Protein AF-A0A3D3ZJ38-F1 (afdb_monomer_lite)

Secondary structure (DSSP, 8-state):
-HHHHHHT-HHHHHHHHS---GGGGHHHHHHHHHHHHHTT-HHHHHHHHHHHHTT-TTHHHHHHHHHHHHHHHH--HHHHHHHHHHHHHHHHHHHHHHHHH-TTSS-GGGGGGGGG-SSHHHHHHHHHH-HHHHHHHHTSSHHHHHHHHHHHGGGTTGGGG-HHHHGGGHHHHHHHHH-S-GGGGSSSSGGGTTTHHHHHHHHHHHHHHHHHHHHHHHHH-

pLDDT: mean 95.37, std 3.6, range [78.94, 98.75]

Radius of gyration: 18.18 Å; chains: 1; bounding box: 52×42×49 Å

Foldseek 3Di:
DLVCLLVPQLLLVLAVPPDDALLLVLLVLVLQLVVCLVVVVLVSNVVSLVSNCVRDLCSLVLQLVVLVLCCPPVVPPPSSVVSNVVSVVSNVVVLVCLCPPNPVSDDPQVVQQVVCHDDPVSNVVSCVVPVVVLCVQQCVPPLNVVLVCSLCVSLPVLLVQQVSLLVSLVVLSVCLSSTNDSVSSNSNHNSCSNRSSSSSVSSVVSVVVVVVVVVVVVVVD

Sequence (221 aa):
AIALLYLLYPAQQFALVSDFHAVTFTAALLLFTLYFMYTRRTVWLFIFAILSMACKEEIPVLIALYGLWSILLQHRLRSGLALMVLAIGWVGLTLLIFHFFSPTGHPLLASRYAYLGNSPVQIVRNIVLHPVSILKQHVLEHNHNFYIRLLLNPAGYLPLLAPWVFVLALPSLALNLLSSDQNMYSGFFQYNAEIVPVLIFSTIEALVCIIWLVQWVLNHV

Structure (mmCIF, N/CA/C/O backbone):
data_AF-A0A3D3ZJ38-F1
#
_entry.id   AF-A0A3D3ZJ38-F1
#
loop_
_atom_site.group_PDB
_atom_site.id
_atom_site.type_symbol
_atom_site.label_atom_id
_atom_site.label_alt_id
_atom_site.label_comp_id
_atom_site.label_asym_id
_atom_site.label_entity_id
_atom_site.label_seq_id
_atom_site.pdbx_PDB_ins_code
_atom_site.Cartn_x
_atom_site.Cartn_y
_atom_site.Cartn_z
_atom_site.occupancy
_atom_site.B_iso_or_equiv
_atom_site.auth_seq_id
_atom_site.auth_com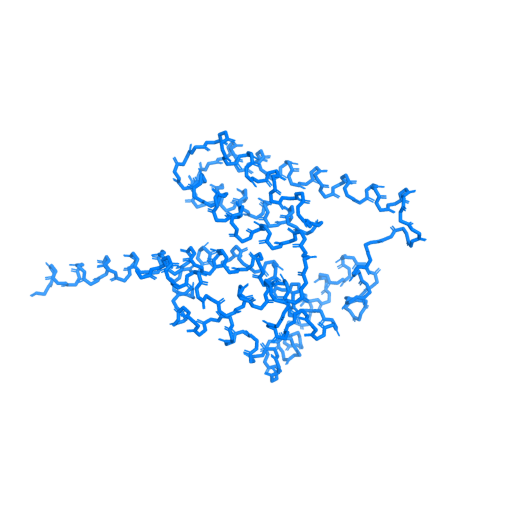p_id
_atom_site.auth_asym_id
_atom_site.auth_atom_id
_atom_site.pdbx_PDB_model_num
ATOM 1 N N . ALA A 1 1 ? -2.008 -7.385 21.060 1.00 91.56 1 ALA A N 1
ATOM 2 C CA . ALA A 1 1 ? -2.308 -8.290 19.930 1.00 91.56 1 ALA A CA 1
ATOM 3 C C . ALA A 1 1 ? -1.879 -7.695 18.584 1.00 91.56 1 ALA A C 1
ATOM 5 O O . ALA A 1 1 ? -0.940 -8.216 18.007 1.00 91.56 1 ALA A O 1
ATOM 6 N N . ILE A 1 2 ? -2.466 -6.586 18.109 1.00 96.00 2 ILE A N 1
ATOM 7 C CA . ILE A 1 2 ? -2.168 -6.039 16.764 1.00 96.00 2 ILE A CA 1
ATOM 8 C C . ILE A 1 2 ? -0.701 -5.646 16.549 1.00 96.00 2 ILE A C 1
ATOM 10 O O . ILE A 1 2 ? -0.137 -5.965 15.510 1.00 96.00 2 ILE A O 1
ATOM 14 N N . ALA A 1 3 ? -0.053 -5.021 17.534 1.00 95.62 3 ALA A N 1
ATOM 15 C CA . ALA A 1 3 ? 1.374 -4.707 17.430 1.00 95.62 3 ALA A CA 1
ATOM 16 C C . ALA A 1 3 ? 2.237 -5.970 17.238 1.00 95.62 3 ALA A C 1
ATOM 18 O O . ALA A 1 3 ? 3.158 -5.963 16.430 1.00 95.62 3 ALA A O 1
ATOM 19 N N . LEU A 1 4 ? 1.901 -7.069 17.929 1.00 96.69 4 LEU A N 1
ATOM 20 C CA . LEU A 1 4 ? 2.577 -8.357 17.743 1.00 96.69 4 LEU A CA 1
ATOM 21 C C . LEU A 1 4 ? 2.283 -8.945 16.362 1.00 96.69 4 LEU A C 1
ATOM 23 O O . LEU A 1 4 ? 3.206 -9.426 15.722 1.00 96.69 4 LEU A O 1
ATOM 27 N N . LEU A 1 5 ? 1.039 -8.857 15.878 1.00 96.81 5 LEU A N 1
ATOM 28 C CA . LEU A 1 5 ? 0.688 -9.275 14.517 1.00 96.81 5 LEU A CA 1
ATOM 29 C C . LEU A 1 5 ? 1.515 -8.519 13.467 1.00 96.81 5 LEU A C 1
ATOM 31 O O . LEU A 1 5 ? 2.044 -9.143 12.558 1.00 96.81 5 LEU A O 1
ATOM 35 N N . TYR A 1 6 ? 1.656 -7.198 13.602 1.00 96.25 6 TYR A N 1
ATOM 36 C CA . TYR A 1 6 ? 2.482 -6.391 12.701 1.00 96.25 6 TYR A CA 1
ATOM 37 C C . TYR A 1 6 ? 3.960 -6.794 12.759 1.00 96.25 6 TYR A C 1
ATOM 39 O O . TYR A 1 6 ? 4.568 -7.045 11.723 1.00 96.25 6 TYR A O 1
ATOM 47 N N . LEU A 1 7 ? 4.532 -6.893 13.962 1.00 95.12 7 LEU A N 1
ATOM 48 C CA . LEU A 1 7 ? 5.945 -7.239 14.126 1.00 95.12 7 LEU A CA 1
ATOM 49 C C . LEU A 1 7 ? 6.251 -8.665 13.664 1.00 95.12 7 LEU A C 1
ATOM 51 O O . LEU A 1 7 ? 7.324 -8.898 13.131 1.00 95.12 7 LEU A O 1
ATOM 55 N N . LEU A 1 8 ? 5.328 -9.610 13.831 1.00 95.75 8 LEU A N 1
ATOM 56 C CA . LEU A 1 8 ? 5.513 -11.014 13.453 1.00 95.75 8 LEU A CA 1
ATOM 57 C C . LEU A 1 8 ? 4.946 -11.346 12.067 1.00 95.75 8 LEU A C 1
ATOM 59 O O . LEU A 1 8 ? 4.878 -12.519 11.706 1.00 95.75 8 LEU A O 1
ATOM 63 N N . TYR A 1 9 ? 4.529 -10.345 11.287 1.00 95.94 9 TYR A N 1
ATOM 64 C CA . TYR A 1 9 ? 3.924 -10.581 9.981 1.00 95.94 9 TYR A CA 1
ATOM 65 C C . TYR A 1 9 ? 4.942 -11.241 9.037 1.00 95.94 9 TYR A C 1
ATOM 67 O O . TYR A 1 9 ? 5.958 -10.614 8.728 1.00 95.94 9 TYR A O 1
ATOM 75 N N . PRO A 1 10 ? 4.707 -12.466 8.528 1.00 94.12 10 PRO A N 1
ATOM 76 C CA . PRO A 1 10 ? 5.726 -13.197 7.771 1.00 94.12 10 PRO A CA 1
ATOM 77 C C . PRO A 1 10 ? 6.245 -12.438 6.546 1.00 94.12 10 PRO A C 1
ATOM 79 O O . PRO A 1 10 ? 7.450 -12.356 6.340 1.00 94.12 10 PRO A O 1
ATOM 82 N N . ALA A 1 11 ? 5.354 -11.800 5.781 1.00 92.19 11 ALA A N 1
ATOM 83 C CA . ALA A 1 11 ? 5.742 -11.005 4.612 1.00 92.19 11 ALA A CA 1
ATOM 84 C C . ALA A 1 11 ? 6.653 -9.811 4.972 1.00 92.19 11 ALA A C 1
ATOM 86 O O . ALA A 1 11 ? 7.516 -9.430 4.183 1.00 92.19 11 ALA A O 1
ATOM 87 N N . GLN A 1 12 ? 6.498 -9.252 6.179 1.00 91.38 12 GLN A N 1
ATOM 88 C CA . GLN A 1 12 ? 7.364 -8.195 6.701 1.00 91.38 12 GLN A CA 1
ATOM 89 C C . GLN A 1 12 ? 8.729 -8.751 7.122 1.00 91.38 12 GLN A C 1
ATOM 91 O O . GLN A 1 12 ? 9.750 -8.120 6.875 1.00 91.38 12 GLN A O 1
ATOM 96 N N . GLN A 1 13 ? 8.751 -9.940 7.729 1.00 94.00 13 GLN A N 1
ATOM 97 C CA . GLN A 1 13 ? 9.991 -10.618 8.111 1.00 94.00 13 GLN A CA 1
ATOM 98 C C . GLN A 1 13 ? 10.830 -10.976 6.886 1.00 94.00 13 GLN A C 1
ATOM 100 O O . GLN A 1 13 ? 12.031 -10.721 6.871 1.00 94.00 13 GLN A O 1
ATOM 105 N N . PHE A 1 14 ? 10.193 -11.471 5.824 1.00 92.62 14 PHE A N 1
ATOM 106 C CA . PHE A 1 14 ? 10.873 -11.744 4.562 1.00 92.62 14 PHE A CA 1
ATOM 107 C C . PHE A 1 14 ? 11.503 -10.492 3.951 1.00 92.62 14 PHE A C 1
ATOM 109 O O . PHE A 1 14 ? 12.673 -10.521 3.586 1.00 92.62 14 PHE A O 1
ATOM 116 N N . ALA A 1 15 ? 10.789 -9.364 3.956 1.00 91.12 15 ALA A N 1
ATOM 117 C CA . ALA A 1 15 ? 11.325 -8.089 3.487 1.00 91.12 15 ALA A CA 1
ATOM 118 C C . ALA A 1 15 ? 12.593 -7.630 4.239 1.00 91.12 15 ALA A C 1
ATOM 120 O O . ALA A 1 15 ? 13.391 -6.889 3.670 1.00 91.12 15 ALA A O 1
ATOM 121 N N . LEU A 1 16 ? 12.785 -8.058 5.494 1.00 90.25 16 LEU A N 1
ATOM 122 C CA . LEU A 1 16 ? 13.957 -7.716 6.308 1.00 90.25 16 LEU A CA 1
ATOM 123 C C . LEU A 1 16 ? 15.156 -8.644 6.073 1.00 90.25 16 LEU A C 1
ATOM 125 O O . LEU A 1 16 ? 16.290 -8.200 6.233 1.00 90.25 16 LEU A O 1
ATOM 129 N N . VAL A 1 17 ? 14.924 -9.915 5.728 1.00 91.31 17 VAL A N 1
ATOM 130 C CA . VAL A 1 17 ? 15.999 -10.918 5.590 1.00 91.31 17 VAL A CA 1
ATOM 131 C C . VAL A 1 17 ? 16.527 -11.073 4.165 1.00 91.31 17 VAL A C 1
ATOM 133 O O . VAL A 1 17 ? 17.587 -11.666 4.002 1.00 91.31 17 VAL A O 1
ATOM 136 N N . SER A 1 18 ? 15.818 -10.580 3.142 1.00 80.25 18 SER A N 1
ATOM 137 C CA . SER A 1 18 ? 16.263 -10.727 1.748 1.00 80.25 18 SER A CA 1
ATOM 138 C C . SER A 1 18 ? 17.514 -9.911 1.431 1.00 80.25 18 SER A C 1
ATOM 140 O O . SER A 1 18 ? 18.394 -10.449 0.783 1.00 80.25 18 SER A O 1
ATOM 142 N N . ASP A 1 19 ? 17.537 -8.630 1.823 1.00 86.69 19 ASP A N 1
ATOM 143 C CA . ASP A 1 19 ? 18.642 -7.660 1.712 1.00 86.69 19 ASP A CA 1
ATOM 144 C C . ASP A 1 19 ? 18.109 -6.259 2.070 1.00 86.69 19 ASP A C 1
ATOM 146 O O . ASP A 1 19 ? 16.892 -6.038 2.143 1.00 86.69 19 ASP A O 1
ATOM 150 N N . PHE A 1 20 ? 18.993 -5.270 2.240 1.00 92.00 20 PHE A N 1
ATOM 151 C CA . PHE A 1 20 ? 18.554 -3.891 2.460 1.00 92.00 20 PHE A CA 1
ATOM 152 C C . PHE A 1 20 ? 17.896 -3.294 1.208 1.00 92.00 20 PHE A C 1
ATOM 154 O O . PHE A 1 20 ? 18.542 -3.070 0.185 1.00 92.00 20 PHE A O 1
ATOM 161 N N . HIS A 1 21 ? 16.617 -2.942 1.335 1.00 93.50 21 HIS A N 1
ATOM 162 C CA . HIS A 1 21 ? 15.869 -2.212 0.318 1.00 93.50 21 HIS A CA 1
ATOM 163 C C . HIS A 1 21 ? 15.165 -1.008 0.940 1.00 93.50 21 HIS A C 1
ATOM 165 O O . HIS A 1 21 ? 14.441 -1.151 1.926 1.00 93.50 21 HIS A O 1
ATOM 171 N N . ALA A 1 22 ? 15.302 0.171 0.329 1.00 94.44 22 ALA A N 1
ATOM 172 C CA . ALA A 1 22 ? 14.692 1.406 0.834 1.00 94.44 22 ALA A CA 1
ATOM 173 C C . ALA A 1 22 ? 13.161 1.306 0.992 1.00 94.44 22 ALA A C 1
ATOM 175 O O . ALA A 1 22 ? 12.593 1.911 1.900 1.00 94.44 22 ALA A O 1
ATOM 176 N N . VAL A 1 23 ? 12.493 0.480 0.177 1.00 94.50 23 VAL A N 1
ATOM 177 C CA . VAL A 1 23 ? 11.049 0.225 0.296 1.00 94.50 23 VAL A CA 1
ATOM 178 C C . VAL A 1 23 ? 10.651 -0.353 1.655 1.00 94.50 23 VAL A C 1
ATOM 180 O O . VAL A 1 23 ? 9.538 -0.119 2.107 1.00 94.50 23 VAL A O 1
ATOM 183 N N . THR A 1 24 ? 11.542 -1.040 2.371 1.00 95.50 24 THR A N 1
ATOM 184 C CA . THR A 1 24 ? 11.221 -1.611 3.692 1.00 95.50 24 THR A CA 1
ATOM 185 C C . THR A 1 24 ? 10.833 -0.545 4.723 1.00 95.50 24 THR A C 1
ATOM 187 O O . THR A 1 24 ? 10.003 -0.815 5.593 1.00 95.50 24 THR A O 1
ATOM 190 N N . PHE A 1 25 ? 11.320 0.696 4.581 1.00 96.62 25 PHE A N 1
ATOM 191 C CA . PHE A 1 25 ? 10.890 1.825 5.413 1.00 96.62 25 PHE A CA 1
ATOM 192 C C . PHE A 1 25 ? 9.406 2.165 5.237 1.00 96.62 25 PHE A C 1
ATOM 194 O O . PHE A 1 25 ? 8.782 2.659 6.180 1.00 96.62 25 PHE A O 1
ATOM 201 N N . THR A 1 26 ? 8.811 1.868 4.076 1.00 96.69 26 THR A N 1
ATOM 202 C CA . THR A 1 26 ? 7.385 2.133 3.819 1.00 96.69 26 THR A CA 1
ATOM 203 C C . THR A 1 26 ? 6.478 1.411 4.810 1.00 96.69 26 THR A C 1
ATOM 205 O O . THR A 1 26 ? 5.419 1.940 5.138 1.00 96.69 26 THR A O 1
ATOM 208 N N . ALA A 1 27 ? 6.929 0.294 5.388 1.00 94.69 27 ALA A N 1
ATOM 209 C CA . ALA A 1 27 ? 6.184 -0.434 6.404 1.00 94.69 27 ALA A CA 1
ATOM 210 C C . ALA A 1 27 ? 5.828 0.444 7.618 1.00 94.69 27 ALA A C 1
ATOM 212 O O . ALA A 1 27 ? 4.684 0.493 8.066 1.00 94.69 27 ALA A O 1
ATOM 213 N N . ALA A 1 28 ? 6.793 1.218 8.116 1.00 95.62 28 ALA A N 1
ATOM 214 C CA . ALA A 1 28 ? 6.547 2.170 9.192 1.00 95.62 28 ALA A CA 1
ATOM 215 C C . ALA A 1 28 ? 5.966 3.488 8.661 1.00 95.62 28 ALA A C 1
ATOM 217 O O . ALA A 1 28 ? 5.021 4.031 9.236 1.00 95.62 28 ALA A O 1
ATOM 218 N N . LEU A 1 29 ? 6.518 4.014 7.564 1.00 98.25 29 LEU A N 1
ATOM 219 C CA . LEU A 1 29 ? 6.169 5.348 7.082 1.00 98.25 29 LEU A CA 1
ATOM 220 C C . LEU A 1 29 ? 4.715 5.430 6.601 1.00 98.25 29 LEU A C 1
ATOM 222 O O . LEU A 1 29 ? 4.024 6.385 6.947 1.00 98.25 29 LEU A O 1
ATOM 226 N N . LEU A 1 30 ? 4.208 4.414 5.896 1.00 97.81 30 LEU A N 1
ATOM 227 C CA . LEU A 1 30 ? 2.811 4.370 5.456 1.00 97.81 30 LEU A CA 1
ATOM 228 C C . LEU A 1 30 ? 1.843 4.148 6.620 1.00 97.81 30 LEU A C 1
ATOM 230 O O . LEU A 1 30 ? 0.757 4.730 6.609 1.00 97.81 30 LEU A O 1
ATOM 234 N N . LEU A 1 31 ? 2.230 3.375 7.642 1.00 95.62 31 LEU A N 1
ATOM 235 C CA . LEU A 1 31 ? 1.453 3.270 8.882 1.00 95.62 31 LEU A CA 1
ATOM 236 C C . LEU A 1 31 ? 1.320 4.636 9.564 1.00 95.62 31 LEU A C 1
ATOM 238 O O . LEU A 1 31 ? 0.219 5.014 9.963 1.00 95.62 31 LEU A O 1
ATOM 242 N N . PHE A 1 32 ? 2.406 5.409 9.654 1.00 98.06 32 PHE A N 1
ATOM 243 C CA . PHE A 1 32 ? 2.352 6.769 10.191 1.00 98.06 32 PHE A CA 1
ATOM 244 C C . PHE A 1 32 ? 1.561 7.725 9.295 1.00 98.06 32 PHE A C 1
ATOM 246 O O . PHE A 1 32 ? 0.790 8.532 9.815 1.00 98.06 32 PHE A O 1
ATOM 253 N N . THR A 1 33 ? 1.670 7.608 7.969 1.00 98.31 33 THR A N 1
ATOM 254 C CA . THR A 1 33 ? 0.824 8.355 7.027 1.00 98.31 33 THR A CA 1
ATOM 255 C C . THR A 1 33 ? -0.658 8.098 7.320 1.00 98.31 33 THR A C 1
ATOM 257 O O . THR A 1 33 ? -1.418 9.050 7.502 1.00 98.31 33 THR A O 1
ATOM 260 N N . LEU A 1 34 ? -1.072 6.831 7.456 1.00 97.06 34 LEU A N 1
ATOM 261 C CA . LEU A 1 34 ? -2.448 6.470 7.822 1.00 97.06 34 LEU A CA 1
ATOM 262 C C . LEU A 1 34 ? -2.828 7.011 9.208 1.00 97.06 34 LEU A C 1
ATOM 264 O O . LEU A 1 34 ? -3.867 7.652 9.362 1.00 97.06 34 LEU A O 1
ATOM 268 N N . TYR A 1 35 ? -1.968 6.830 10.210 1.00 97.25 35 TYR A N 1
ATOM 269 C CA . TYR A 1 35 ? -2.198 7.323 11.566 1.00 97.25 35 TYR A CA 1
ATOM 270 C C . TYR A 1 35 ? -2.432 8.841 11.607 1.00 97.25 35 TYR A C 1
ATOM 272 O O . TYR A 1 35 ? -3.397 9.311 12.215 1.00 97.25 35 TYR A O 1
ATOM 280 N N . PHE A 1 36 ? -1.591 9.635 10.940 1.00 98.44 36 PHE A N 1
ATOM 281 C CA . PHE A 1 36 ? -1.732 11.093 10.914 1.00 98.44 36 PHE A CA 1
ATOM 282 C C . PHE A 1 36 ? -2.892 11.572 10.039 1.00 98.44 36 PHE A C 1
ATOM 284 O O . PHE A 1 36 ? -3.489 12.613 10.334 1.00 98.44 36 PHE A O 1
ATOM 291 N N . MET A 1 37 ? -3.270 10.793 9.022 1.00 97.25 37 MET A N 1
ATOM 292 C CA . MET A 1 37 ? -4.499 11.011 8.264 1.00 97.25 37 MET A CA 1
ATOM 293 C C . MET A 1 37 ? -5.732 10.877 9.169 1.00 97.25 37 MET A C 1
ATOM 295 O O . MET A 1 37 ? -6.554 11.795 9.213 1.00 97.25 37 MET A O 1
ATOM 299 N N . TYR A 1 38 ? -5.830 9.793 9.947 1.00 95.38 38 TYR A N 1
ATOM 300 C CA . TYR A 1 38 ? -6.958 9.522 10.852 1.00 95.38 38 TYR A CA 1
ATOM 301 C C . TYR A 1 38 ? -6.996 10.453 12.069 1.00 95.38 38 TYR A C 1
ATOM 303 O O . TYR A 1 38 ? -8.053 10.976 12.416 1.00 95.38 38 TYR A O 1
ATOM 311 N N . THR A 1 39 ? -5.846 10.749 12.678 1.00 96.88 39 THR A N 1
ATOM 312 C CA . THR A 1 39 ? -5.749 11.688 13.816 1.00 96.88 39 THR A CA 1
ATOM 313 C C . THR A 1 39 ? -5.795 13.160 13.402 1.00 96.88 39 THR A C 1
ATOM 315 O O . THR A 1 39 ? -5.691 14.054 14.241 1.00 96.88 39 THR A O 1
ATOM 318 N N . ARG A 1 40 ? -5.959 13.431 12.102 1.00 96.25 40 ARG A N 1
ATOM 319 C CA . ARG A 1 40 ? -6.078 14.767 11.504 1.00 96.25 40 ARG A CA 1
ATOM 320 C C . ARG A 1 40 ? -4.882 15.695 11.749 1.00 96.25 40 ARG A C 1
ATOM 322 O O . ARG A 1 40 ? -5.004 16.912 11.605 1.00 96.25 40 ARG A O 1
ATOM 329 N N . ARG A 1 41 ? -3.701 15.141 12.028 1.00 98.00 41 ARG A N 1
ATOM 330 C CA . ARG A 1 41 ? -2.453 15.899 12.201 1.00 98.00 41 ARG A CA 1
ATOM 331 C C . ARG A 1 41 ? -1.800 16.179 10.847 1.00 98.00 41 ARG A C 1
ATOM 333 O O . ARG A 1 41 ? -0.856 15.511 10.439 1.00 98.00 41 ARG A O 1
ATOM 340 N N . THR A 1 42 ? -2.316 17.191 10.152 1.00 97.19 42 THR A N 1
ATOM 341 C CA . THR A 1 42 ? -1.995 17.482 8.743 1.00 97.19 42 THR A CA 1
ATOM 342 C C . THR A 1 42 ? -0.499 17.681 8.463 1.00 97.19 42 THR A C 1
ATOM 344 O O . THR A 1 42 ? -0.014 17.169 7.465 1.00 97.19 42 THR A O 1
ATOM 347 N N . VAL A 1 43 ? 0.255 18.372 9.325 1.00 98.31 43 VAL A N 1
ATOM 348 C CA . VAL A 1 43 ? 1.703 18.589 9.102 1.00 98.31 43 VAL A CA 1
ATOM 349 C C . VAL A 1 43 ? 2.457 17.259 9.045 1.00 98.31 43 VAL A C 1
ATOM 351 O O . VAL A 1 43 ? 3.182 16.989 8.091 1.00 98.31 43 VAL A O 1
ATOM 354 N N . TRP A 1 44 ? 2.226 16.393 10.031 1.00 98.50 44 TRP A N 1
ATOM 355 C CA . TRP A 1 44 ? 2.866 15.083 10.107 1.00 98.50 44 TRP A CA 1
ATOM 356 C C . TRP A 1 44 ? 2.413 14.143 8.990 1.00 98.50 44 TRP A C 1
ATOM 358 O O . TRP A 1 44 ? 3.230 13.393 8.468 1.00 98.50 44 TRP A O 1
ATOM 368 N N . LEU A 1 45 ? 1.151 14.238 8.559 1.00 98.69 45 LEU A N 1
ATOM 369 C CA . LEU A 1 45 ? 0.662 13.526 7.376 1.00 98.69 45 LEU A CA 1
ATOM 370 C C . LEU A 1 45 ? 1.529 13.827 6.145 1.00 98.69 45 LEU A C 1
ATOM 372 O O . LEU A 1 45 ? 1.970 12.898 5.477 1.00 98.69 45 LEU A O 1
ATOM 376 N N . PHE A 1 46 ? 1.808 15.103 5.862 1.00 98.75 46 PHE A N 1
ATOM 377 C CA . PHE A 1 46 ? 2.625 15.476 4.704 1.00 98.75 46 PHE A CA 1
ATOM 378 C C . PHE A 1 46 ? 4.089 15.063 4.853 1.00 98.75 46 PHE A C 1
ATOM 380 O O . PHE A 1 46 ? 4.670 14.582 3.886 1.00 98.75 46 PHE A O 1
ATOM 387 N N . ILE A 1 47 ? 4.667 15.186 6.052 1.00 98.75 47 ILE A N 1
ATOM 388 C CA . ILE A 1 47 ? 6.040 14.728 6.316 1.00 98.75 47 ILE A CA 1
ATOM 389 C C . ILE A 1 47 ? 6.167 13.234 5.997 1.00 98.75 47 ILE A C 1
ATOM 391 O O . ILE A 1 47 ? 7.019 12.841 5.204 1.00 98.75 47 ILE A O 1
ATOM 395 N N . PHE A 1 48 ? 5.294 12.398 6.559 1.00 98.75 48 PHE A N 1
ATOM 396 C CA . PHE A 1 48 ? 5.367 10.951 6.354 1.00 98.75 48 PHE A CA 1
ATOM 397 C C . PHE A 1 48 ? 4.957 10.521 4.943 1.00 98.75 48 PHE A C 1
ATOM 399 O O . PHE A 1 48 ? 5.534 9.567 4.420 1.00 98.75 48 PHE A O 1
ATOM 406 N N . ALA A 1 49 ? 4.052 11.248 4.281 1.00 98.62 49 ALA A N 1
ATOM 407 C CA . ALA A 1 49 ? 3.745 11.026 2.871 1.00 98.62 49 ALA A CA 1
ATOM 408 C C . ALA A 1 49 ? 4.974 11.277 1.981 1.00 98.62 49 ALA A C 1
ATOM 410 O O . ALA A 1 49 ? 5.310 10.425 1.164 1.00 98.62 49 ALA A O 1
ATOM 411 N N . ILE A 1 50 ? 5.686 12.394 2.179 1.00 98.69 50 ILE A N 1
ATOM 412 C CA . ILE A 1 50 ? 6.923 12.716 1.444 1.00 98.69 50 ILE A CA 1
ATOM 413 C C . ILE A 1 50 ? 7.994 11.653 1.690 1.00 98.69 50 ILE A C 1
ATOM 415 O O . ILE A 1 50 ? 8.576 11.139 0.737 1.00 98.69 50 ILE A O 1
ATOM 419 N N . LEU A 1 51 ? 8.216 11.282 2.955 1.00 98.56 51 LEU A N 1
ATOM 420 C CA . LEU A 1 51 ? 9.179 10.236 3.301 1.00 98.56 51 LEU A CA 1
ATOM 421 C C . LEU A 1 51 ? 8.813 8.895 2.652 1.00 98.56 51 LEU A C 1
ATOM 423 O O . LEU A 1 51 ? 9.694 8.218 2.139 1.00 98.56 51 LEU A O 1
ATOM 427 N N . SER A 1 52 ? 7.525 8.532 2.623 1.00 98.44 52 SER A N 1
ATOM 428 C CA . SER A 1 52 ? 7.060 7.293 1.984 1.00 98.44 52 SER A CA 1
ATOM 429 C C . SER A 1 52 ? 7.330 7.302 0.475 1.00 98.44 52 SER A C 1
ATOM 431 O O . SER A 1 52 ? 7.844 6.325 -0.062 1.00 98.44 52 SER A O 1
ATOM 433 N N . MET A 1 53 ? 7.018 8.406 -0.212 1.00 98.25 53 MET A N 1
ATOM 434 C CA . MET A 1 53 ? 7.248 8.549 -1.658 1.00 98.25 53 MET A CA 1
ATOM 435 C C . MET A 1 53 ? 8.727 8.506 -2.043 1.00 98.25 53 MET A C 1
ATOM 437 O O . MET A 1 53 ? 9.062 8.083 -3.145 1.00 98.25 53 MET A O 1
ATOM 441 N N . ALA A 1 54 ? 9.618 8.911 -1.138 1.00 97.75 54 ALA A N 1
ATOM 442 C CA . ALA A 1 54 ? 11.057 8.844 -1.360 1.00 97.75 54 ALA A CA 1
ATOM 443 C C . ALA A 1 54 ? 11.617 7.409 -1.342 1.00 97.75 54 ALA A C 1
ATOM 445 O O . ALA A 1 54 ? 12.751 7.201 -1.766 1.00 97.75 54 ALA A O 1
ATOM 446 N N . CYS A 1 55 ? 10.852 6.418 -0.872 1.00 96.56 55 CYS A N 1
ATOM 447 C CA . CYS A 1 55 ? 11.323 5.038 -0.757 1.00 96.56 55 CYS A CA 1
ATOM 448 C C . CYS A 1 55 ? 11.240 4.226 -2.058 1.00 96.56 55 CYS A C 1
ATOM 450 O O . CYS A 1 55 ? 11.952 3.227 -2.172 1.00 96.56 55 CYS A O 1
ATOM 452 N N . LYS A 1 56 ? 10.346 4.590 -2.989 1.00 94.44 56 LYS A N 1
ATOM 453 C CA . LYS A 1 56 ? 10.124 3.878 -4.261 1.00 94.44 56 LYS A CA 1
ATOM 454 C C . LYS A 1 56 ? 9.253 4.703 -5.212 1.00 94.44 56 LYS A C 1
ATOM 456 O O . LYS A 1 56 ? 8.340 5.400 -4.766 1.00 94.44 56 LYS A O 1
ATOM 461 N N . GLU A 1 57 ? 9.493 4.581 -6.511 1.00 93.06 57 GLU A N 1
ATOM 462 C CA . GLU A 1 57 ? 8.854 5.374 -7.566 1.00 93.06 57 GLU A CA 1
ATOM 463 C C . GLU A 1 57 ? 7.332 5.201 -7.691 1.00 93.06 57 GLU A C 1
ATOM 465 O O . GLU A 1 57 ? 6.656 6.111 -8.171 1.00 93.06 57 GLU A O 1
ATOM 470 N N . GLU A 1 58 ? 6.768 4.072 -7.261 1.00 92.50 58 GLU A N 1
ATOM 471 C CA . GLU A 1 58 ? 5.327 3.805 -7.324 1.00 92.50 58 GLU A CA 1
ATOM 472 C C . GLU A 1 58 ? 4.556 4.239 -6.069 1.00 92.50 58 GLU A C 1
ATOM 474 O O . GLU A 1 58 ? 3.335 4.400 -6.130 1.00 92.50 58 GLU A O 1
ATOM 479 N N . ILE A 1 59 ? 5.233 4.487 -4.939 1.00 97.00 59 ILE A N 1
ATOM 480 C CA . ILE A 1 59 ? 4.579 4.929 -3.694 1.00 97.00 59 ILE A CA 1
ATOM 481 C C . ILE A 1 59 ? 3.793 6.243 -3.862 1.00 97.00 59 ILE A C 1
ATOM 483 O O . ILE A 1 59 ? 2.724 6.365 -3.260 1.00 97.00 59 ILE A O 1
ATOM 487 N N . PRO A 1 60 ? 4.201 7.217 -4.699 1.00 97.69 60 PRO A N 1
ATOM 488 C CA . PRO A 1 60 ? 3.351 8.354 -5.040 1.00 97.69 60 PRO A CA 1
ATOM 489 C C . PRO A 1 60 ? 1.944 7.973 -5.516 1.00 97.69 60 PRO A C 1
ATOM 491 O O . PRO A 1 60 ? 0.977 8.612 -5.112 1.00 97.69 60 PRO A O 1
ATOM 494 N N . VAL A 1 61 ? 1.781 6.904 -6.304 1.00 95.75 61 VAL A N 1
ATOM 495 C CA . VAL A 1 61 ? 0.451 6.451 -6.757 1.00 95.75 61 VAL A CA 1
ATOM 496 C C . VAL A 1 61 ? -0.410 6.030 -5.564 1.00 95.75 61 VAL A C 1
ATOM 498 O O . VAL A 1 61 ? -1.593 6.372 -5.491 1.00 95.75 61 VAL A O 1
ATOM 501 N N . LEU A 1 62 ? 0.199 5.359 -4.585 1.00 96.94 62 LEU A N 1
ATOM 502 C CA . LEU A 1 62 ? -0.443 4.991 -3.326 1.00 96.94 62 LEU A CA 1
ATOM 503 C C . LEU A 1 62 ? -0.872 6.235 -2.527 1.00 96.94 62 LEU A C 1
ATOM 505 O O . LEU A 1 62 ? -2.006 6.314 -2.060 1.00 96.94 62 LEU A O 1
ATOM 509 N N . ILE A 1 63 ? -0.006 7.249 -2.426 1.00 98.38 63 ILE A N 1
ATOM 510 C CA . ILE A 1 63 ? -0.313 8.511 -1.733 1.00 98.38 63 ILE A CA 1
ATOM 511 C C . ILE A 1 63 ? -1.410 9.313 -2.447 1.00 98.38 63 ILE A C 1
ATOM 513 O O . ILE A 1 63 ? -2.267 9.901 -1.784 1.00 98.38 63 ILE A O 1
ATOM 517 N N . ALA A 1 64 ? -1.450 9.303 -3.782 1.00 98.44 64 ALA A N 1
ATOM 518 C CA . ALA A 1 64 ? -2.555 9.894 -4.533 1.00 98.44 64 ALA A CA 1
ATOM 519 C C . ALA A 1 64 ? -3.885 9.203 -4.192 1.00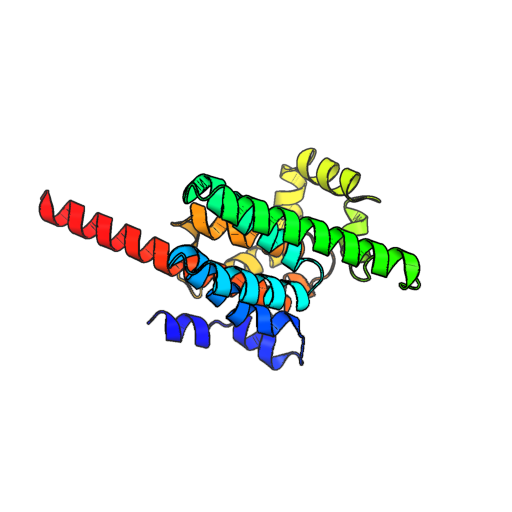 98.44 64 ALA A C 1
ATOM 521 O O . ALA A 1 64 ? -4.890 9.884 -3.966 1.00 98.44 64 ALA A O 1
ATOM 522 N N . LEU A 1 65 ? -3.884 7.869 -4.078 1.00 98.06 65 LEU A N 1
ATOM 523 C CA . LEU A 1 65 ? -5.059 7.110 -3.650 1.00 98.06 65 LEU A CA 1
ATOM 524 C C . LEU A 1 65 ? -5.457 7.434 -2.203 1.00 98.06 65 LEU A C 1
ATOM 526 O O . LEU A 1 65 ? -6.644 7.586 -1.935 1.00 98.06 65 LEU A O 1
ATOM 530 N N . TYR A 1 66 ? -4.503 7.623 -1.285 1.00 98.06 66 TYR A N 1
ATOM 531 C CA . TYR A 1 66 ? -4.792 8.073 0.086 1.00 98.06 66 TYR A CA 1
ATOM 532 C C . TYR A 1 66 ? -5.440 9.464 0.088 1.00 98.06 66 TYR A C 1
ATOM 534 O O . TYR A 1 66 ? -6.382 9.718 0.840 1.00 98.06 66 TYR A O 1
ATOM 542 N N . GLY A 1 67 ? -4.963 10.361 -0.781 1.00 98.38 67 GLY A N 1
ATOM 543 C CA . GLY A 1 67 ? -5.555 11.676 -0.994 1.00 98.38 67 GLY A CA 1
ATOM 544 C C . GLY A 1 67 ? -7.010 11.574 -1.447 1.00 98.38 67 GLY A C 1
ATOM 545 O O . GLY A 1 67 ? -7.888 12.130 -0.788 1.00 98.38 67 GLY A O 1
ATOM 546 N N . LEU A 1 68 ? -7.279 10.800 -2.504 1.00 98.50 68 LEU A N 1
ATOM 547 C CA . LEU A 1 68 ? -8.633 10.543 -3.006 1.00 98.50 68 LEU A CA 1
ATOM 548 C C . LEU A 1 68 ? -9.530 9.924 -1.927 1.00 98.50 68 LEU A C 1
ATOM 550 O O . LEU A 1 68 ? -10.648 10.380 -1.699 1.00 98.50 68 LEU A O 1
ATOM 554 N N . TRP A 1 69 ? -9.018 8.925 -1.217 1.00 98.25 69 TRP A N 1
ATOM 555 C CA . TRP A 1 69 ? -9.708 8.263 -0.119 1.00 98.25 69 TRP A CA 1
ATOM 556 C C . TRP A 1 69 ? -10.091 9.246 0.999 1.00 98.25 69 TRP A C 1
ATOM 558 O O . TRP A 1 69 ? -11.229 9.240 1.470 1.00 98.25 69 TRP A O 1
ATOM 568 N N . SER A 1 70 ? -9.190 10.162 1.371 1.00 98.12 70 SER A N 1
ATOM 569 C CA . SER A 1 70 ? -9.456 11.205 2.371 1.00 98.12 70 SER A CA 1
ATOM 570 C C . SER A 1 70 ? -10.534 12.198 1.910 1.00 98.12 70 SER A C 1
ATOM 572 O O . SER A 1 70 ? -11.328 12.676 2.725 1.00 98.12 70 SER A O 1
ATOM 574 N N . ILE A 1 71 ? -10.624 12.487 0.606 1.00 98.50 71 ILE A N 1
ATOM 575 C CA . ILE A 1 71 ? -11.714 13.300 0.042 1.00 98.50 71 ILE A CA 1
ATOM 576 C C . ILE A 1 71 ? -13.044 12.554 0.152 1.00 98.50 71 ILE A C 1
ATOM 578 O O . ILE A 1 71 ? -14.017 13.127 0.636 1.00 98.50 71 ILE A O 1
ATOM 582 N N . LEU A 1 72 ? -13.087 11.297 -0.293 1.00 98.19 72 LEU A N 1
ATOM 583 C CA . LEU A 1 72 ? -14.334 10.548 -0.439 1.00 98.19 72 LEU A CA 1
ATOM 584 C C . LEU A 1 72 ? -14.910 10.077 0.898 1.00 98.19 72 LEU A C 1
ATOM 586 O O . LEU A 1 72 ? -16.113 10.196 1.102 1.00 98.19 72 LEU A O 1
ATOM 590 N N . LEU A 1 73 ? -14.072 9.561 1.803 1.00 96.75 73 LEU A N 1
ATOM 591 C CA . LEU A 1 73 ? -14.536 8.922 3.041 1.00 96.75 73 LEU A CA 1
ATOM 592 C C . LEU A 1 73 ? -14.359 9.782 4.291 1.00 96.75 73 LEU A C 1
ATOM 594 O O . LEU A 1 73 ? -15.113 9.635 5.247 1.00 96.75 73 LEU A O 1
ATOM 598 N N . GLN A 1 74 ? -13.377 10.689 4.307 1.00 96.06 74 GLN A N 1
ATOM 599 C CA . GLN A 1 74 ? -13.190 11.619 5.430 1.00 96.06 74 GLN A CA 1
ATOM 600 C C . GLN A 1 74 ? -13.707 13.031 5.135 1.00 96.06 74 GLN A C 1
ATOM 602 O O . GLN A 1 74 ? -13.648 13.891 6.018 1.00 96.06 74 GLN A O 1
ATOM 607 N N . HIS A 1 75 ? -14.180 13.293 3.910 1.00 97.25 75 HIS A N 1
ATOM 608 C CA . HIS A 1 75 ? -14.643 14.607 3.453 1.00 97.25 75 HIS A CA 1
ATOM 609 C C . HIS A 1 75 ? -13.598 15.726 3.624 1.00 97.25 75 HIS A C 1
ATOM 611 O O . HIS A 1 75 ? -13.932 16.897 3.821 1.00 97.25 75 HIS A O 1
ATOM 617 N N . ARG A 1 76 ? -12.299 15.396 3.539 1.00 96.88 76 ARG A N 1
ATOM 618 C CA . ARG A 1 76 ? -11.199 16.358 3.724 1.00 96.88 76 ARG A CA 1
ATOM 619 C C . ARG A 1 76 ? -10.624 16.832 2.393 1.00 96.88 76 ARG A C 1
ATOM 621 O O . ARG A 1 76 ? -9.481 16.531 2.048 1.00 96.88 76 ARG A O 1
ATOM 628 N N . LEU A 1 77 ? -11.401 17.648 1.680 1.00 98.06 77 LEU A N 1
ATOM 629 C CA . LEU A 1 77 ? -11.061 18.120 0.333 1.00 98.06 77 LEU A CA 1
ATOM 630 C C . LEU A 1 77 ? -9.663 18.755 0.239 1.00 98.06 77 LEU A C 1
ATOM 632 O O . LEU A 1 77 ? -8.875 18.384 -0.621 1.00 98.06 77 LEU A O 1
ATOM 636 N N . ARG A 1 78 ? -9.332 19.686 1.145 1.00 98.06 78 ARG A N 1
ATOM 637 C CA . ARG A 1 78 ? -8.072 20.451 1.076 1.00 98.06 78 ARG A CA 1
ATOM 638 C C . ARG A 1 78 ? -6.833 19.568 1.225 1.00 98.06 78 ARG A C 1
ATOM 640 O O . ARG A 1 78 ? -5.934 19.641 0.396 1.00 98.06 78 ARG A O 1
ATOM 647 N N . SER A 1 79 ? -6.780 18.742 2.273 1.00 97.94 79 SER A N 1
ATOM 648 C CA . SER A 1 79 ? -5.632 17.855 2.502 1.00 97.94 79 SER A CA 1
ATOM 649 C C . SER A 1 79 ? -5.565 16.740 1.467 1.00 97.94 79 SER A C 1
ATOM 651 O O . SER A 1 79 ? -4.473 16.404 1.027 1.00 97.94 79 SER A O 1
ATOM 653 N N . GLY A 1 80 ? -6.713 16.201 1.048 1.00 98.44 80 GLY A N 1
ATOM 654 C CA . GLY A 1 80 ? -6.763 15.164 0.024 1.00 98.44 80 GLY A CA 1
ATOM 655 C C . GLY A 1 80 ? -6.279 15.656 -1.341 1.00 98.44 80 GLY A C 1
ATOM 656 O O . GLY A 1 80 ? -5.406 15.027 -1.931 1.00 98.44 80 GLY A O 1
ATOM 657 N N . LEU A 1 81 ? -6.749 16.825 -1.801 1.00 98.69 81 LEU A N 1
ATOM 658 C CA . LEU A 1 81 ? -6.265 17.434 -3.046 1.00 98.69 81 LEU A CA 1
ATOM 659 C C . LEU A 1 81 ? -4.777 17.772 -2.969 1.00 98.69 81 LEU A C 1
ATOM 661 O O . LEU A 1 81 ? -4.048 17.510 -3.918 1.00 98.69 81 LEU A O 1
ATOM 665 N N . ALA A 1 82 ? -4.310 18.313 -1.843 1.00 98.62 82 ALA A N 1
ATOM 666 C CA . ALA A 1 82 ? -2.895 18.614 -1.664 1.00 98.62 82 ALA A CA 1
ATOM 667 C C . ALA A 1 82 ? -2.018 17.348 -1.717 1.00 98.62 82 ALA A C 1
ATOM 669 O O . ALA A 1 82 ? -0.965 17.382 -2.348 1.00 98.62 82 ALA A O 1
ATOM 670 N N . LEU A 1 83 ? -2.457 16.221 -1.139 1.00 98.69 83 LEU A N 1
ATOM 671 C CA . LEU A 1 83 ? -1.770 14.930 -1.288 1.00 98.69 83 LEU A CA 1
ATOM 672 C C . LEU A 1 83 ? -1.758 14.447 -2.742 1.00 98.69 83 LEU A C 1
ATOM 674 O O . LEU A 1 83 ? -0.714 14.020 -3.224 1.00 98.69 83 LEU A O 1
ATOM 678 N N . MET A 1 84 ? -2.888 14.543 -3.450 1.00 98.75 84 MET A N 1
ATOM 679 C CA . MET A 1 84 ? -2.974 14.147 -4.860 1.00 98.75 84 MET A CA 1
ATOM 680 C C . MET A 1 84 ? -2.055 14.990 -5.746 1.00 98.75 84 MET A C 1
ATOM 682 O O . MET A 1 84 ? -1.315 14.436 -6.550 1.00 98.75 84 MET A O 1
ATOM 686 N N . VAL A 1 85 ? -2.065 16.316 -5.586 1.00 98.69 85 VAL A N 1
ATOM 687 C CA . VAL A 1 85 ? -1.199 17.231 -6.347 1.00 98.69 85 VAL A CA 1
ATOM 688 C C . VAL A 1 85 ? 0.269 16.943 -6.059 1.00 98.69 85 VAL A C 1
ATOM 690 O O . VAL A 1 85 ? 1.064 16.838 -6.991 1.00 98.69 85 VAL A O 1
ATOM 693 N N . LEU A 1 86 ? 0.622 16.765 -4.784 1.00 98.62 86 LEU A N 1
ATOM 694 C CA . LEU A 1 86 ? 1.978 16.427 -4.373 1.00 98.62 86 LEU A CA 1
ATOM 695 C C . LEU A 1 86 ? 2.443 15.101 -4.999 1.00 98.62 86 LEU A C 1
ATOM 697 O O . LEU A 1 86 ? 3.530 15.041 -5.565 1.00 98.62 86 LEU A O 1
ATOM 701 N N . ALA A 1 87 ? 1.607 14.065 -4.947 1.00 98.62 87 ALA A N 1
ATOM 702 C CA . ALA A 1 87 ? 1.897 12.760 -5.526 1.00 98.62 87 ALA A CA 1
ATOM 703 C C . ALA A 1 87 ? 2.017 12.793 -7.057 1.00 98.62 87 ALA A C 1
ATOM 705 O O . ALA A 1 87 ? 2.966 12.245 -7.610 1.00 98.62 87 ALA A O 1
ATOM 706 N N . ILE A 1 88 ? 1.093 13.462 -7.753 1.00 98.12 88 ILE A N 1
ATOM 707 C CA . ILE A 1 88 ? 1.138 13.616 -9.217 1.00 98.12 88 ILE A CA 1
ATOM 708 C C . ILE A 1 88 ? 2.394 14.389 -9.631 1.00 98.12 88 ILE A C 1
ATOM 710 O O . ILE A 1 88 ? 3.076 13.993 -10.576 1.00 98.12 88 ILE A O 1
ATOM 714 N N . GLY A 1 89 ? 2.733 15.456 -8.901 1.00 98.25 89 GLY A N 1
ATOM 715 C CA . GLY A 1 89 ? 3.970 16.207 -9.107 1.00 98.25 89 GLY A CA 1
ATOM 716 C C . GLY A 1 89 ? 5.213 15.338 -8.915 1.00 98.25 89 GLY A C 1
ATOM 717 O O . GLY A 1 89 ? 6.135 15.409 -9.725 1.00 98.25 89 GLY A O 1
ATOM 718 N N . TRP A 1 90 ? 5.212 14.465 -7.902 1.00 98.12 90 TRP A N 1
ATOM 719 C CA . TRP A 1 90 ? 6.296 13.512 -7.662 1.00 98.12 90 TRP A CA 1
ATOM 720 C C . TRP A 1 90 ? 6.450 12.509 -8.807 1.00 98.12 90 TRP A C 1
ATOM 722 O O . TRP A 1 90 ? 7.556 12.341 -9.309 1.00 98.12 90 TRP A O 1
ATOM 732 N N . VAL A 1 91 ? 5.355 11.900 -9.282 1.00 95.62 91 VAL A N 1
ATOM 733 C CA . VAL A 1 91 ? 5.385 11.004 -10.454 1.00 95.62 91 VAL A CA 1
ATOM 734 C C . VAL A 1 91 ? 5.933 11.736 -11.677 1.00 95.62 91 VAL A C 1
ATOM 736 O O . VAL A 1 91 ? 6.801 11.208 -12.367 1.00 95.62 91 VAL A O 1
ATOM 739 N N . GLY A 1 92 ? 5.468 12.963 -11.932 1.00 95.44 92 GLY A N 1
ATOM 740 C CA . GLY A 1 92 ? 5.970 13.791 -13.028 1.00 95.44 92 GLY A CA 1
ATOM 741 C C . GLY A 1 92 ? 7.477 14.029 -12.927 1.00 95.44 92 GLY A C 1
ATOM 742 O O . GLY A 1 92 ? 8.196 13.822 -13.902 1.00 95.44 92 GLY A O 1
ATOM 743 N N . LEU A 1 93 ? 7.970 14.382 -11.737 1.00 95.81 93 LEU A N 1
ATOM 744 C CA . LEU A 1 93 ? 9.398 14.553 -11.476 1.00 95.81 93 LEU A CA 1
ATOM 745 C C . LEU A 1 93 ? 10.181 13.254 -11.712 1.00 95.81 93 LEU A C 1
ATOM 747 O O . LEU A 1 93 ? 11.204 13.277 -12.391 1.00 95.81 93 LEU A O 1
ATOM 751 N N . THR A 1 94 ? 9.695 12.119 -11.212 1.00 93.69 94 THR A N 1
ATOM 752 C CA . THR A 1 94 ? 10.331 10.811 -11.417 1.00 93.69 94 THR A CA 1
ATOM 753 C C . THR A 1 94 ? 10.405 10.436 -12.899 1.00 93.69 94 THR A C 1
ATOM 755 O O . THR A 1 94 ? 11.447 9.981 -13.365 1.00 93.69 94 THR A O 1
ATOM 758 N N . LEU A 1 95 ? 9.342 10.680 -13.670 1.00 91.75 95 LEU A N 1
ATOM 759 C CA . LEU A 1 95 ? 9.334 10.431 -15.114 1.00 91.75 95 LEU A CA 1
ATOM 760 C C . LEU A 1 95 ? 10.312 11.341 -15.868 1.00 91.75 95 LEU A C 1
ATOM 762 O O . LEU A 1 95 ? 10.981 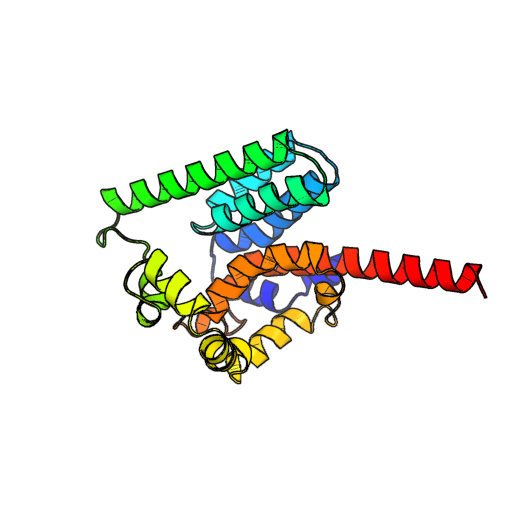10.870 -16.787 1.00 91.75 95 LEU A O 1
ATOM 766 N N . LEU A 1 96 ? 10.440 12.611 -15.470 1.00 93.88 96 LEU A N 1
ATOM 767 C CA . LEU A 1 96 ? 11.456 13.512 -16.025 1.00 93.88 96 LEU A CA 1
ATOM 768 C C . LEU A 1 96 ? 12.868 13.009 -15.711 1.00 93.88 96 LEU A C 1
ATOM 770 O O . LEU A 1 96 ? 13.719 12.991 -16.597 1.00 93.88 96 LEU A O 1
ATOM 774 N N . ILE A 1 97 ? 13.109 12.547 -14.480 1.00 93.19 97 ILE A N 1
ATOM 775 C CA . ILE A 1 97 ? 14.400 11.968 -14.095 1.00 93.19 97 ILE A CA 1
ATOM 776 C C . ILE A 1 97 ? 14.718 10.750 -14.970 1.00 93.19 97 ILE A C 1
ATOM 778 O O . ILE A 1 97 ? 15.818 10.660 -15.508 1.00 93.19 97 ILE A O 1
ATOM 782 N N . PHE A 1 98 ? 13.762 9.842 -15.183 1.00 91.56 98 PHE A N 1
ATOM 783 C CA . PHE A 1 98 ? 13.980 8.706 -16.079 1.00 91.56 98 PHE A CA 1
ATOM 784 C C . PHE A 1 98 ? 14.251 9.140 -17.519 1.00 91.56 98 PHE A C 1
ATOM 786 O O . PHE A 1 98 ? 15.174 8.616 -18.132 1.00 91.56 98 PHE A O 1
ATOM 793 N N . HIS A 1 99 ? 13.504 10.109 -18.046 1.00 89.94 99 HIS A N 1
ATOM 794 C CA . HIS A 1 99 ? 13.690 10.581 -19.415 1.00 89.94 99 HIS A CA 1
ATOM 795 C C . HIS A 1 99 ? 15.093 11.157 -19.661 1.00 89.94 99 HIS A C 1
ATOM 797 O O . HIS A 1 99 ? 15.692 10.874 -20.695 1.00 89.94 99 HIS A O 1
ATOM 803 N N . PHE A 1 100 ? 15.620 11.945 -18.720 1.00 92.81 100 PHE A N 1
ATOM 804 C CA . PHE A 1 100 ? 16.911 12.617 -18.893 1.00 92.81 100 PHE A CA 1
ATOM 805 C C . PHE A 1 100 ? 18.116 11.797 -18.423 1.00 92.81 100 PHE A C 1
ATOM 807 O O . PHE A 1 100 ? 19.211 11.995 -18.945 1.00 92.81 100 PHE A O 1
ATOM 814 N N . PHE A 1 101 ? 17.942 10.905 -17.442 1.00 92.00 101 PHE A N 1
ATOM 815 C CA . PHE A 1 101 ? 19.066 10.254 -16.757 1.00 92.00 101 PHE A CA 1
ATOM 816 C C . PHE A 1 101 ? 19.045 8.720 -16.804 1.00 92.00 101 PHE A C 1
ATOM 818 O O . PHE A 1 101 ? 20.059 8.105 -16.474 1.00 92.00 101 PHE A O 1
ATOM 825 N N . SER A 1 102 ? 17.943 8.073 -17.205 1.00 89.38 102 SER A N 1
ATOM 826 C CA . SER A 1 102 ? 17.927 6.611 -17.359 1.00 89.38 102 SER A CA 1
ATOM 827 C C . SER A 1 102 ? 18.564 6.203 -18.693 1.00 89.38 102 SER A C 1
ATOM 829 O O . SER A 1 102 ? 18.139 6.712 -19.732 1.00 89.38 102 SER A O 1
ATOM 831 N N . PRO A 1 103 ? 19.487 5.221 -18.724 1.00 87.00 103 PRO A N 1
ATOM 832 C CA . PRO A 1 103 ? 20.036 4.682 -19.973 1.00 87.00 103 PRO A CA 1
ATOM 833 C C . PRO A 1 103 ? 18.971 4.135 -20.935 1.00 87.00 103 PRO A C 1
ATOM 835 O O . PRO A 1 103 ? 19.185 4.100 -22.142 1.00 87.00 103 PRO A O 1
ATOM 838 N N . THR A 1 104 ? 17.828 3.693 -20.403 1.00 83.56 104 THR A N 1
ATOM 839 C CA . THR A 1 104 ? 16.708 3.146 -21.182 1.00 83.56 104 THR A CA 1
ATOM 840 C C . THR A 1 104 ? 15.596 4.166 -21.436 1.00 83.56 104 THR A C 1
ATOM 842 O O . THR A 1 104 ? 14.632 3.843 -22.123 1.00 83.56 104 THR A O 1
ATOM 845 N N . GLY A 1 105 ? 15.672 5.368 -20.847 1.00 81.31 105 GLY A N 1
ATOM 846 C CA . GLY A 1 105 ? 14.618 6.391 -20.904 1.00 81.31 105 GLY A CA 1
ATOM 847 C C . GLY A 1 105 ? 13.307 6.026 -20.186 1.00 81.31 105 GLY A C 1
ATOM 848 O O . GLY A 1 105 ? 12.358 6.811 -20.198 1.00 81.31 105 GLY A O 1
ATOM 849 N N . HIS A 1 106 ? 13.234 4.851 -19.552 1.00 78.94 106 HIS A N 1
ATOM 850 C CA . HIS A 1 106 ? 12.030 4.299 -18.923 1.00 78.94 106 HIS A CA 1
ATOM 851 C C . HIS A 1 106 ? 12.340 3.681 -17.546 1.00 78.94 106 HIS A C 1
ATOM 853 O O . HIS A 1 106 ? 13.510 3.404 -17.254 1.00 78.94 106 HIS A O 1
ATOM 859 N N . PRO A 1 107 ? 11.317 3.449 -16.691 1.00 83.00 107 PRO A N 1
ATOM 860 C CA . PRO A 1 107 ? 11.503 2.758 -15.416 1.00 83.00 107 PRO A CA 1
ATOM 861 C C . PRO A 1 107 ? 12.129 1.375 -15.623 1.00 83.00 107 PRO A C 1
ATOM 863 O O . PRO A 1 107 ? 11.685 0.616 -16.486 1.00 83.00 107 PRO A O 1
ATOM 866 N N . LEU A 1 108 ? 13.120 1.020 -14.802 1.00 81.44 108 LEU A N 1
ATOM 867 C CA . LEU A 1 108 ? 13.849 -0.255 -14.910 1.00 81.44 108 LEU A CA 1
ATOM 868 C C . LEU A 1 108 ? 12.922 -1.476 -14.855 1.00 81.44 108 LEU A C 1
ATOM 870 O O . LEU A 1 108 ? 13.149 -2.469 -15.540 1.00 81.44 108 LEU A O 1
ATOM 874 N N . LEU A 1 109 ? 11.857 -1.385 -14.058 1.00 84.19 109 LEU A N 1
ATOM 875 C CA . LEU A 1 109 ? 10.922 -2.482 -13.821 1.00 84.19 109 LEU A CA 1
ATOM 876 C C . LEU A 1 109 ? 9.773 -2.540 -14.840 1.00 84.19 109 LEU A C 1
ATOM 878 O O . LEU A 1 109 ? 8.926 -3.425 -14.749 1.00 84.19 109 LEU A O 1
ATOM 882 N N . ALA A 1 110 ? 9.736 -1.637 -15.829 1.00 86.00 110 ALA A N 1
ATOM 883 C CA . ALA A 1 110 ? 8.666 -1.592 -16.827 1.00 86.00 110 ALA A CA 1
ATOM 884 C C . ALA A 1 110 ? 8.585 -2.874 -17.677 1.00 86.00 110 ALA A C 1
ATOM 886 O O . ALA A 1 110 ? 7.497 -3.278 -18.087 1.00 86.00 110 ALA A O 1
ATOM 887 N N . SER A 1 111 ? 9.717 -3.553 -17.892 1.00 90.12 111 SER A N 1
ATOM 888 C CA . SER A 1 111 ? 9.792 -4.808 -18.653 1.00 90.12 111 SER A CA 1
ATOM 889 C C . SER A 1 111 ? 8.941 -5.932 -18.053 1.00 90.12 111 SER A C 1
ATOM 891 O O . SER A 1 111 ? 8.436 -6.767 -18.803 1.00 90.12 111 SER A O 1
ATOM 893 N N . ARG A 1 112 ? 8.692 -5.907 -16.734 1.00 93.88 112 ARG A N 1
ATOM 894 C CA . ARG A 1 112 ? 7.841 -6.881 -16.026 1.00 93.88 112 ARG A CA 1
ATOM 895 C C . ARG A 1 112 ? 6.380 -6.865 -16.482 1.00 93.88 112 ARG A C 1
ATOM 897 O O . ARG A 1 112 ? 5.644 -7.808 -16.213 1.00 93.88 112 ARG A O 1
ATOM 904 N N . TYR A 1 113 ? 5.960 -5.806 -17.172 1.00 94.56 113 TYR A N 1
ATOM 905 C CA . TYR A 1 113 ? 4.585 -5.613 -17.634 1.00 94.56 113 TYR A CA 1
ATOM 906 C C . TYR A 1 113 ? 4.476 -5.524 -19.160 1.00 94.56 113 TYR A C 1
ATOM 908 O O . TYR A 1 113 ? 3.390 -5.278 -19.680 1.00 94.56 113 TYR A O 1
ATOM 916 N N . ALA A 1 114 ? 5.571 -5.745 -19.899 1.00 92.38 114 ALA A N 1
ATOM 917 C CA . ALA A 1 114 ? 5.595 -5.594 -21.356 1.00 92.38 114 ALA A CA 1
ATOM 918 C C . ALA A 1 114 ? 4.608 -6.535 -22.076 1.00 92.38 114 ALA A C 1
ATOM 920 O O . ALA A 1 114 ? 4.066 -6.187 -23.122 1.00 92.38 114 ALA A O 1
ATOM 921 N N . TYR A 1 115 ? 4.310 -7.701 -21.488 1.00 93.94 115 TYR A N 1
ATOM 922 C CA . TYR A 1 115 ? 3.317 -8.642 -22.020 1.00 93.94 115 TYR A CA 1
ATOM 923 C C . TYR A 1 115 ? 1.873 -8.103 -21.964 1.00 93.94 115 TYR A C 1
ATOM 925 O O . TYR A 1 115 ? 1.017 -8.574 -22.711 1.00 93.94 115 TYR A O 1
ATOM 933 N N . LEU A 1 116 ? 1.595 -7.106 -21.113 1.00 94.25 116 LEU A N 1
ATOM 934 C CA . LEU A 1 116 ? 0.286 -6.450 -21.022 1.00 94.25 116 LEU A CA 1
ATOM 935 C C . LEU A 1 116 ? 0.128 -5.316 -22.040 1.00 94.25 116 LEU A C 1
ATOM 937 O O . LEU A 1 116 ? -0.991 -4.850 -22.246 1.00 94.25 116 LEU A O 1
ATOM 941 N N . GLY A 1 117 ? 1.204 -4.858 -22.681 1.00 92.94 117 GLY A N 1
ATOM 942 C CA . GLY A 1 117 ? 1.165 -3.818 -23.706 1.00 92.94 117 GLY A CA 1
ATOM 943 C C . GLY A 1 117 ? 2.420 -2.948 -23.738 1.00 92.94 117 GLY A C 1
ATOM 944 O O . GLY A 1 117 ? 3.234 -2.955 -22.820 1.00 92.94 117 GLY A O 1
ATOM 945 N N . ASN A 1 118 ? 2.538 -2.138 -24.792 1.00 89.06 118 ASN A N 1
ATOM 946 C CA . ASN A 1 118 ? 3.729 -1.320 -25.054 1.00 89.06 118 ASN A CA 1
ATOM 947 C C . ASN A 1 118 ? 3.643 0.102 -24.468 1.00 89.06 118 ASN A C 1
ATOM 949 O O . ASN A 1 118 ? 4.549 0.910 -24.657 1.00 89.06 118 ASN A O 1
ATOM 953 N N . SER A 1 119 ? 2.544 0.450 -23.792 1.00 88.50 119 SER A N 1
ATOM 954 C CA . SER A 1 119 ? 2.377 1.745 -23.121 1.00 88.50 119 SER A CA 1
ATOM 955 C C . SER A 1 119 ? 1.419 1.646 -21.928 1.00 88.50 119 SER A C 1
ATOM 957 O O . SER A 1 119 ? 0.554 0.767 -21.928 1.00 88.50 119 SER A O 1
ATOM 959 N N . PRO A 1 120 ? 1.485 2.563 -20.938 1.00 86.94 120 PRO A N 1
ATOM 960 C CA . PRO A 1 120 ? 0.583 2.543 -19.781 1.00 86.94 120 PRO A CA 1
ATOM 961 C C . PRO A 1 120 ? -0.903 2.535 -20.164 1.00 86.94 120 PRO A C 1
ATOM 963 O O . PRO A 1 120 ? -1.699 1.806 -19.577 1.00 86.94 120 PRO A O 1
ATOM 966 N N . VAL A 1 121 ? -1.277 3.291 -21.203 1.00 91.69 121 VAL A N 1
ATOM 967 C CA . VAL A 1 121 ? -2.658 3.336 -21.711 1.00 91.69 121 VAL A CA 1
ATOM 968 C C . VAL A 1 121 ? -3.070 1.991 -22.311 1.00 91.69 121 VAL A C 1
ATOM 970 O O . VAL A 1 121 ? -4.185 1.533 -22.072 1.00 91.69 121 VAL A O 1
ATOM 973 N N . GLN A 1 122 ? -2.183 1.337 -23.069 1.00 93.75 122 GLN A N 1
ATOM 974 C CA . GLN A 1 122 ? -2.458 0.007 -23.617 1.00 93.75 122 GLN A CA 1
ATOM 975 C C . GLN A 1 122 ? -2.572 -1.051 -22.518 1.00 93.75 122 GLN A C 1
ATOM 977 O O . GLN A 1 122 ? -3.484 -1.867 -22.583 1.00 93.75 122 GLN A O 1
ATOM 982 N N . ILE A 1 123 ? -1.712 -0.998 -21.496 1.00 93.75 123 ILE A N 1
ATOM 983 C CA . ILE A 1 123 ? -1.759 -1.908 -20.345 1.00 93.75 123 ILE A CA 1
ATOM 984 C C . ILE A 1 123 ? -3.116 -1.797 -19.644 1.00 93.75 123 ILE A C 1
ATOM 986 O O . ILE A 1 123 ? -3.823 -2.793 -19.504 1.00 93.75 123 ILE A O 1
ATOM 990 N N . VAL A 1 124 ? -3.533 -0.578 -19.281 1.00 93.81 124 VAL A N 1
ATOM 991 C CA . VAL A 1 124 ? -4.839 -0.346 -18.642 1.00 93.81 124 VAL A CA 1
ATOM 992 C C . VAL A 1 124 ? -5.980 -0.814 -19.545 1.00 93.81 124 VAL A C 1
ATOM 994 O O . VAL A 1 124 ? -6.886 -1.509 -19.085 1.00 93.81 124 VAL A O 1
ATOM 997 N N . ARG A 1 125 ? -5.926 -0.494 -20.843 1.00 95.81 125 ARG A N 1
ATOM 998 C CA . ARG A 1 125 ? -6.931 -0.937 -21.817 1.00 95.81 125 ARG A CA 1
ATOM 999 C C . ARG A 1 125 ? -7.028 -2.462 -21.872 1.00 95.81 125 ARG A C 1
ATOM 1001 O O . ARG A 1 125 ? -8.134 -2.990 -21.850 1.00 95.81 125 ARG A O 1
ATOM 1008 N N . ASN A 1 126 ? -5.905 -3.171 -21.925 1.00 95.25 126 ASN A N 1
ATOM 1009 C CA . ASN A 1 126 ? -5.890 -4.627 -22.016 1.00 95.25 126 ASN A CA 1
ATOM 1010 C C . ASN A 1 126 ? -6.417 -5.287 -20.740 1.00 95.25 126 ASN A C 1
ATOM 1012 O O . ASN A 1 126 ? -7.187 -6.243 -20.848 1.00 95.25 126 ASN A O 1
ATOM 1016 N N . ILE A 1 127 ? -6.094 -4.733 -19.566 1.00 94.44 127 ILE A N 1
ATOM 1017 C CA . ILE A 1 127 ? -6.637 -5.189 -18.280 1.00 94.44 127 ILE A CA 1
ATOM 1018 C C . ILE A 1 127 ? -8.165 -5.043 -18.250 1.00 94.44 127 ILE A C 1
ATOM 1020 O O . ILE A 1 127 ? -8.871 -5.981 -17.883 1.00 94.44 127 ILE A O 1
ATOM 1024 N N . VAL A 1 128 ? -8.685 -3.887 -18.679 1.00 96.00 128 VAL A N 1
ATOM 1025 C CA . VAL A 1 128 ? -10.128 -3.586 -18.664 1.00 96.00 128 VAL A CA 1
ATOM 1026 C C . VAL A 1 128 ? -10.902 -4.381 -19.718 1.00 96.00 128 VAL A C 1
ATOM 1028 O O . VAL A 1 128 ? -12.036 -4.779 -19.463 1.00 96.00 128 VAL A O 1
ATOM 1031 N N . LEU A 1 129 ? -10.314 -4.630 -20.891 1.00 96.94 129 LEU A N 1
ATOM 1032 C CA . LEU A 1 129 ? -10.970 -5.376 -21.971 1.00 96.94 129 LEU A CA 1
ATOM 1033 C C . LEU A 1 129 ? -10.951 -6.897 -21.763 1.00 96.94 129 LEU A C 1
ATOM 1035 O O . LEU A 1 129 ? -11.803 -7.586 -22.319 1.00 96.94 129 LEU A O 1
ATOM 1039 N N . HIS A 1 130 ? -10.027 -7.429 -20.956 1.00 95.69 130 HIS A N 1
ATOM 1040 C CA . HIS A 1 130 ? -9.876 -8.875 -20.747 1.00 95.69 130 HIS A CA 1
ATOM 1041 C C . HIS A 1 130 ? -9.915 -9.290 -19.262 1.00 95.69 130 HIS A C 1
ATOM 1043 O O . HIS A 1 130 ? -9.077 -10.086 -18.827 1.00 95.69 130 HIS A O 1
ATOM 1049 N N . PRO A 1 131 ? -10.902 -8.837 -18.463 1.00 95.19 131 PRO A N 1
ATOM 1050 C CA . PRO A 1 131 ? -10.890 -9.009 -17.010 1.00 95.19 131 PRO A CA 1
ATOM 1051 C C . PRO A 1 131 ? -10.911 -10.484 -16.592 1.00 95.19 131 PRO A C 1
ATOM 1053 O O . PRO A 1 131 ? -10.223 -10.872 -15.654 1.00 95.19 131 PRO A O 1
ATOM 1056 N N . VAL A 1 132 ? -11.636 -11.344 -17.318 1.00 96.50 132 VAL A N 1
ATOM 1057 C CA . VAL A 1 132 ? -11.683 -12.790 -17.031 1.00 96.50 132 VAL A CA 1
ATOM 1058 C C . VAL A 1 132 ? -10.325 -13.457 -17.258 1.00 96.50 132 VAL A C 1
ATOM 1060 O O . VAL A 1 132 ? -9.935 -14.315 -16.468 1.00 96.50 132 VAL A O 1
ATOM 1063 N N . SER A 1 133 ? -9.602 -13.072 -18.316 1.00 95.25 133 SER A N 1
ATOM 1064 C CA . SER A 1 133 ? -8.262 -13.611 -18.583 1.00 95.25 133 SER A CA 1
ATOM 1065 C C . SER A 1 133 ? -7.294 -13.189 -17.487 1.00 95.25 133 SER A C 1
ATOM 1067 O O . SER A 1 133 ? -6.617 -14.040 -16.917 1.00 95.25 133 SER A O 1
ATOM 1069 N N . ILE A 1 134 ? -7.306 -11.899 -17.135 1.00 95.19 134 ILE A N 1
ATOM 1070 C CA . ILE A 1 134 ? -6.463 -11.350 -16.071 1.00 95.19 134 ILE A CA 1
ATOM 1071 C C . ILE A 1 134 ? -6.739 -12.051 -14.743 1.00 95.19 134 ILE A C 1
ATOM 1073 O O . ILE A 1 134 ? -5.807 -12.508 -14.091 1.00 95.19 134 ILE A O 1
ATOM 1077 N N . LEU A 1 135 ? -8.007 -12.217 -14.360 1.00 95.19 135 LEU A N 1
ATOM 1078 C CA . LEU A 1 135 ? -8.362 -12.918 -13.125 1.00 95.19 135 LEU A CA 1
ATOM 1079 C C . LEU A 1 135 ? -7.874 -14.371 -13.131 1.00 95.19 135 LEU A C 1
ATOM 1081 O O . LEU A 1 135 ? -7.315 -14.836 -12.139 1.00 95.19 135 LEU A O 1
ATOM 1085 N N . LYS A 1 136 ? -8.040 -15.097 -14.241 1.00 96.31 136 LYS A N 1
ATOM 1086 C CA . LYS A 1 136 ? -7.567 -16.485 -14.341 1.00 96.31 136 LYS A CA 1
ATOM 1087 C C . LYS A 1 136 ? -6.046 -16.592 -14.240 1.00 96.31 136 LYS A C 1
ATOM 1089 O O . LYS A 1 136 ? -5.565 -17.487 -13.558 1.00 96.31 136 LYS A O 1
ATOM 1094 N N . GLN A 1 137 ? -5.315 -15.695 -14.895 1.00 94.88 137 GLN A N 1
ATOM 1095 C CA . GLN A 1 137 ? -3.854 -15.752 -14.995 1.00 94.88 137 GLN A CA 1
ATOM 1096 C C . GLN A 1 137 ? -3.137 -15.176 -13.769 1.00 94.88 137 GLN A C 1
ATOM 1098 O O . GLN A 1 137 ? -2.106 -15.709 -13.380 1.00 94.88 137 GLN A O 1
ATOM 1103 N N . HIS A 1 138 ? -3.695 -14.135 -13.145 1.00 95.50 138 HIS A N 1
ATOM 1104 C CA . HIS A 1 138 ? -2.998 -13.325 -12.136 1.00 95.50 138 HIS A CA 1
ATOM 1105 C C . HIS A 1 138 ? -3.679 -13.297 -10.765 1.00 95.50 138 HIS A C 1
ATOM 1107 O O . HIS A 1 138 ? -3.210 -12.619 -9.858 1.00 95.50 138 HIS A O 1
ATOM 1113 N N . VAL A 1 139 ? -4.799 -14.004 -10.583 1.00 94.62 139 VAL A N 1
ATOM 1114 C CA . VAL A 1 139 ? -5.496 -14.076 -9.282 1.00 94.62 139 VAL A CA 1
ATOM 1115 C C . VAL A 1 139 ? -5.849 -15.513 -8.903 1.00 94.62 139 VAL A C 1
ATOM 1117 O O . VAL A 1 139 ? -5.662 -15.920 -7.756 1.00 94.62 139 VAL A O 1
ATOM 1120 N N . LEU A 1 140 ? -6.378 -16.284 -9.855 1.00 95.31 140 LEU A N 1
ATOM 1121 C CA . LEU A 1 140 ? -6.833 -17.660 -9.632 1.00 95.31 140 LEU A CA 1
ATOM 1122 C C . LEU A 1 140 ? -5.758 -18.712 -9.924 1.00 95.31 140 LEU A C 1
ATOM 1124 O O . LEU A 1 140 ? -5.906 -19.854 -9.493 1.00 95.31 140 LEU A O 1
ATOM 1128 N N . GLU A 1 141 ? -4.699 -18.340 -10.644 1.00 96.19 141 GLU A N 1
ATOM 1129 C CA . GLU A 1 141 ? -3.524 -19.186 -10.845 1.00 96.19 141 GLU A CA 1
ATOM 1130 C C . GLU A 1 141 ? -2.926 -19.589 -9.487 1.00 96.19 141 GLU A C 1
ATOM 1132 O O . GLU A 1 141 ? -3.014 -18.848 -8.506 1.00 96.19 141 GLU A O 1
ATOM 1137 N N . HIS A 1 142 ? -2.364 -20.795 -9.411 1.00 96.25 142 HIS A N 1
ATOM 1138 C CA . HIS A 1 142 ? -1.975 -21.429 -8.155 1.00 96.25 142 HIS A CA 1
ATOM 1139 C C . HIS A 1 142 ? -1.016 -20.576 -7.309 1.00 96.25 142 HIS A C 1
ATOM 1141 O O . HIS A 1 142 ? -1.283 -20.364 -6.124 1.00 96.25 142 HIS A O 1
ATOM 1147 N N . ASN A 1 143 ? 0.059 -20.051 -7.903 1.00 96.56 143 ASN A N 1
ATOM 1148 C CA . ASN A 1 143 ? 1.056 -19.257 -7.185 1.00 96.56 143 ASN A CA 1
ATOM 1149 C C . ASN A 1 143 ? 0.499 -17.892 -6.758 1.00 96.56 143 ASN A C 1
ATOM 1151 O O . ASN A 1 143 ? 0.719 -17.461 -5.627 1.00 96.56 143 ASN A O 1
ATOM 1155 N N . HIS A 1 144 ? -0.282 -17.238 -7.620 1.00 97.25 144 HIS A N 1
ATOM 1156 C CA . HIS A 1 144 ? -0.929 -15.960 -7.295 1.00 97.25 144 HIS A CA 1
ATOM 1157 C C . HIS A 1 144 ? -1.968 -16.117 -6.178 1.00 97.25 144 HIS A C 1
ATOM 1159 O O . HIS A 1 144 ? -2.027 -15.316 -5.243 1.00 97.25 144 HIS A O 1
ATOM 1165 N N . ASN A 1 145 ? -2.764 -17.187 -6.229 1.00 96.69 145 ASN A N 1
ATOM 1166 C CA . ASN A 1 145 ? -3.734 -17.490 -5.188 1.00 96.69 145 ASN A CA 1
ATOM 1167 C C . ASN A 1 145 ? -3.041 -17.812 -3.860 1.00 96.69 145 ASN A C 1
ATOM 1169 O O . ASN A 1 145 ? -3.472 -17.329 -2.812 1.00 96.69 145 ASN A O 1
ATOM 1173 N N . PHE A 1 146 ? -1.956 -18.592 -3.901 1.00 96.75 146 PHE A N 1
ATOM 1174 C CA . PHE A 1 146 ? -1.126 -18.870 -2.732 1.00 96.75 146 PHE A CA 1
ATOM 1175 C C . PHE A 1 146 ? -0.583 -17.578 -2.116 1.00 96.75 146 PHE A C 1
ATOM 1177 O O . PHE A 1 146 ? -0.699 -17.386 -0.910 1.00 96.75 146 PHE A O 1
ATOM 1184 N N . TYR A 1 147 ? -0.080 -16.659 -2.934 1.00 97.62 147 TYR A N 1
ATOM 1185 C CA . TYR A 1 147 ? 0.417 -15.362 -2.488 1.00 97.62 147 TYR A CA 1
ATOM 1186 C C . TYR A 1 147 ? -0.651 -14.494 -1.816 1.00 97.62 147 TYR A C 1
ATOM 1188 O O . TYR A 1 147 ? -0.421 -13.956 -0.734 1.00 97.62 147 TYR A O 1
ATOM 1196 N N . ILE A 1 148 ? -1.857 -14.418 -2.387 1.00 97.38 148 ILE A N 1
ATOM 1197 C CA . ILE A 1 148 ? -2.976 -13.698 -1.758 1.00 97.38 148 ILE A CA 1
ATOM 1198 C C . ILE A 1 148 ? -3.303 -14.309 -0.388 1.00 97.38 148 ILE A C 1
ATOM 1200 O O . ILE A 1 148 ? -3.503 -13.582 0.587 1.00 97.38 148 ILE A O 1
ATOM 1204 N N . ARG A 1 149 ? -3.322 -15.645 -0.281 1.00 96.75 149 ARG A N 1
ATOM 1205 C CA . ARG A 1 149 ? -3.532 -16.330 1.003 1.00 96.75 149 ARG A CA 1
ATOM 1206 C C . ARG A 1 149 ? -2.393 -16.064 1.978 1.00 96.75 149 ARG A C 1
ATOM 1208 O O . ARG A 1 149 ? -2.668 -15.834 3.148 1.00 96.75 149 ARG A O 1
ATOM 1215 N N . LEU A 1 150 ? -1.145 -16.076 1.517 1.00 96.44 150 LEU A N 1
ATOM 1216 C CA . LEU A 1 150 ? 0.027 -15.778 2.336 1.00 96.44 150 LEU A CA 1
ATOM 1217 C C . LEU A 1 150 ? -0.075 -14.379 2.951 1.00 96.44 150 LEU A C 1
ATOM 1219 O O . LEU A 1 150 ? 0.238 -14.205 4.127 1.00 96.44 150 LEU A O 1
ATOM 1223 N N . LEU A 1 151 ? -0.559 -13.403 2.180 1.00 97.25 151 LEU A N 1
ATOM 1224 C CA . LEU A 1 151 ? -0.812 -12.058 2.677 1.00 97.25 151 LEU A CA 1
ATOM 1225 C C . LEU A 1 151 ? -1.995 -12.007 3.645 1.00 97.25 151 LEU A C 1
ATOM 1227 O O . LEU A 1 151 ? -1.890 -11.361 4.669 1.00 97.25 151 LEU A O 1
ATOM 1231 N N . LEU A 1 152 ? -3.123 -12.666 3.380 1.00 97.81 152 LEU A N 1
ATOM 1232 C CA . LEU A 1 152 ? -4.334 -12.482 4.198 1.00 97.81 152 LEU A CA 1
ATOM 1233 C C . LEU A 1 152 ? -4.414 -13.380 5.444 1.00 97.81 152 LEU A C 1
ATOM 1235 O O . LEU A 1 152 ? -5.044 -12.999 6.435 1.00 97.81 152 LEU A O 1
ATOM 1239 N N . ASN A 1 153 ? -3.789 -14.558 5.412 1.00 97.50 153 ASN A N 1
ATOM 1240 C CA . ASN A 1 153 ? -3.870 -15.571 6.467 1.00 97.50 153 ASN A CA 1
ATOM 1241 C C . ASN A 1 153 ? -3.343 -15.081 7.833 1.00 97.50 153 ASN A C 1
ATOM 1243 O O . ASN A 1 153 ? -4.063 -15.262 8.814 1.00 97.50 153 ASN A O 1
ATOM 1247 N N . PRO A 1 154 ? -2.194 -14.378 7.943 1.00 97.06 154 PRO A N 1
ATOM 1248 C CA . PRO A 1 154 ? -1.703 -13.89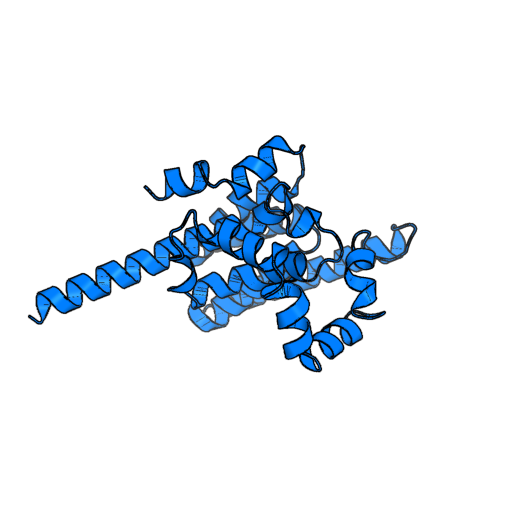8 9.239 1.00 97.06 154 PRO A CA 1
ATOM 1249 C C . PRO A 1 154 ? -2.710 -13.010 9.981 1.00 97.06 154 PRO A C 1
ATOM 1251 O O . PRO A 1 154 ? -2.794 -13.050 11.204 1.00 97.06 154 PRO A O 1
ATOM 1254 N N . ALA A 1 155 ? -3.506 -12.234 9.241 1.00 97.56 155 ALA A N 1
ATOM 1255 C CA . ALA A 1 155 ? -4.556 -11.380 9.787 1.00 97.56 155 ALA A CA 1
ATOM 1256 C C . ALA A 1 155 ? -5.942 -12.059 9.836 1.00 97.56 155 ALA A C 1
ATOM 1258 O O . ALA A 1 155 ? -6.949 -11.385 10.041 1.00 97.56 155 ALA A O 1
ATOM 1259 N N . GLY A 1 156 ? -6.024 -13.374 9.607 1.00 97.44 156 GLY A N 1
ATOM 1260 C CA . GLY A 1 156 ? -7.274 -14.136 9.636 1.00 97.44 156 GLY A CA 1
ATOM 1261 C C . GLY A 1 156 ? -8.310 -13.660 8.618 1.00 97.44 156 GLY A C 1
ATOM 1262 O O . GLY A 1 156 ? -9.502 -13.733 8.894 1.00 97.44 156 GLY A O 1
ATOM 1263 N N . TYR A 1 157 ? -7.875 -13.125 7.470 1.00 98.00 157 TYR A N 1
ATOM 1264 C CA . TYR A 1 157 ? -8.739 -12.524 6.440 1.00 98.00 157 TYR A CA 1
ATOM 1265 C C . TYR A 1 157 ? -9.579 -11.317 6.905 1.00 98.00 157 TYR A C 1
ATOM 1267 O O . TYR A 1 157 ? -10.359 -10.780 6.117 1.00 98.00 157 TYR A O 1
ATOM 1275 N N . LEU A 1 158 ? -9.361 -10.809 8.125 1.00 98.25 158 LEU A N 1
ATOM 1276 C CA . LEU A 1 158 ? -10.025 -9.614 8.651 1.00 98.25 158 LEU A CA 1
ATOM 1277 C C . LEU A 1 158 ? -9.887 -8.367 7.762 1.00 98.25 158 LEU A C 1
ATOM 1279 O O . LEU A 1 158 ? -10.875 -7.641 7.667 1.00 98.25 158 LEU A O 1
ATOM 1283 N N . PRO A 1 159 ? -8.759 -8.108 7.057 1.00 98.25 159 PRO A N 1
ATOM 1284 C CA . PRO A 1 159 ? -8.663 -6.961 6.155 1.00 98.25 159 PRO A CA 1
ATOM 1285 C C . PRO A 1 159 ? -9.809 -6.865 5.138 1.00 98.25 159 PRO A C 1
ATOM 1287 O O . PRO A 1 159 ? -10.225 -5.763 4.796 1.00 98.25 159 PRO A O 1
ATOM 1290 N N . LEU A 1 160 ? -10.354 -8.003 4.687 1.00 97.88 160 LEU A N 1
ATOM 1291 C CA . LEU A 1 160 ? -11.438 -8.040 3.701 1.00 97.88 160 LEU A CA 1
ATOM 1292 C C . LEU A 1 160 ? -12.773 -7.509 4.243 1.00 97.88 160 LEU A C 1
ATOM 1294 O O . LEU A 1 160 ? -13.628 -7.108 3.457 1.00 97.88 160 LEU A O 1
ATOM 1298 N N . LEU A 1 161 ? -12.956 -7.487 5.566 1.00 98.19 161 LEU A N 1
ATOM 1299 C CA . LEU A 1 161 ? -14.162 -6.962 6.213 1.00 98.19 161 LEU A CA 1
ATOM 1300 C C . LEU A 1 161 ? -14.166 -5.430 6.313 1.00 98.19 161 LEU A C 1
ATOM 1302 O O . LEU A 1 161 ? -15.208 -4.846 6.593 1.00 98.19 161 LEU A O 1
ATOM 1306 N N . ALA A 1 162 ? -13.029 -4.781 6.044 1.00 97.88 162 ALA A N 1
ATOM 1307 C CA . ALA A 1 162 ? -12.905 -3.330 5.941 1.00 97.88 162 ALA A CA 1
ATOM 1308 C C . ALA A 1 162 ? -12.505 -2.928 4.507 1.00 97.88 162 ALA A C 1
ATOM 1310 O O . ALA A 1 162 ? -11.425 -2.362 4.299 1.00 97.88 162 ALA A O 1
ATOM 1311 N N . PRO A 1 163 ? -13.356 -3.196 3.490 1.00 97.38 163 PRO A N 1
ATOM 1312 C CA . PRO A 1 163 ? -13.025 -2.947 2.086 1.00 97.38 163 PRO A CA 1
ATOM 1313 C C . PRO A 1 163 ? -12.683 -1.479 1.813 1.00 97.38 163 PRO A C 1
ATOM 1315 O O . PRO A 1 163 ? -11.874 -1.187 0.933 1.00 97.38 163 PRO A O 1
ATOM 1318 N N . TRP A 1 164 ? -13.247 -0.555 2.600 1.00 96.56 164 TRP A N 1
ATOM 1319 C CA . TRP A 1 164 ? -12.940 0.866 2.499 1.00 96.56 164 TRP A CA 1
ATOM 1320 C C . TRP A 1 164 ? -11.482 1.181 2.821 1.00 96.56 164 TRP A C 1
ATOM 1322 O O . TRP A 1 164 ? -10.959 2.100 2.213 1.00 96.56 164 TRP A O 1
ATOM 1332 N N . VAL A 1 165 ? -10.801 0.451 3.709 1.00 97.12 165 VAL A N 1
ATOM 1333 C CA . VAL A 1 165 ? -9.351 0.623 3.924 1.00 97.12 165 VAL A CA 1
ATOM 1334 C C . VAL A 1 165 ? -8.551 -0.312 3.031 1.00 97.12 165 VAL A C 1
ATOM 1336 O O . VAL A 1 165 ? -7.552 0.114 2.460 1.00 97.12 165 VAL A O 1
ATOM 1339 N N . PHE A 1 166 ? -9.012 -1.548 2.835 1.00 98.00 166 PHE A N 1
ATOM 1340 C CA . PHE A 1 166 ? -8.317 -2.537 2.011 1.00 98.00 166 PHE A CA 1
ATOM 1341 C C . PHE A 1 166 ? -8.083 -2.056 0.573 1.00 98.00 166 PHE A C 1
ATOM 1343 O O . PHE A 1 166 ? -7.048 -2.370 -0.013 1.00 98.00 166 PHE A O 1
ATOM 1350 N N . VAL A 1 167 ? -8.986 -1.230 0.025 1.00 97.44 167 VAL A N 1
ATOM 1351 C CA . VAL A 1 167 ? -8.826 -0.597 -1.296 1.00 97.44 167 VAL A CA 1
ATOM 1352 C C . VAL A 1 167 ? -7.480 0.122 -1.448 1.00 97.44 167 VAL A C 1
ATOM 1354 O O . VAL A 1 167 ? -6.918 0.157 -2.540 1.00 97.44 167 VAL A O 1
ATOM 1357 N N . LEU A 1 168 ? -6.927 0.649 -0.349 1.00 97.31 168 LEU A N 1
ATOM 1358 C CA . LEU A 1 168 ? -5.646 1.339 -0.340 1.00 97.31 168 LEU A CA 1
ATOM 1359 C C . LEU A 1 168 ? -4.481 0.400 -0.673 1.00 97.31 168 LEU A C 1
ATOM 1361 O O . LEU A 1 168 ? -3.494 0.868 -1.209 1.00 97.31 168 LEU A O 1
ATOM 1365 N N . ALA A 1 169 ? -4.588 -0.909 -0.434 1.00 96.94 169 ALA A N 1
ATOM 1366 C CA . ALA A 1 169 ? -3.544 -1.881 -0.767 1.00 96.94 169 ALA A CA 1
ATOM 1367 C C . ALA A 1 169 ? -3.573 -2.300 -2.244 1.00 96.94 169 ALA A C 1
ATOM 1369 O O . ALA A 1 169 ? -2.612 -2.892 -2.739 1.00 96.94 169 ALA A O 1
ATOM 1370 N N . LEU A 1 170 ? -4.678 -2.030 -2.950 1.00 95.38 170 LEU A N 1
ATOM 1371 C CA . LEU A 1 170 ? -4.916 -2.567 -4.288 1.00 95.38 170 LEU A CA 1
ATOM 1372 C C . LEU A 1 170 ? -3.886 -2.137 -5.335 1.00 95.38 170 LEU A C 1
ATOM 1374 O O . LEU A 1 170 ? -3.535 -3.000 -6.133 1.00 95.38 170 LEU A O 1
ATOM 1378 N N . PRO A 1 171 ? -3.367 -0.891 -5.374 1.00 94.56 171 PRO A N 1
ATOM 1379 C CA . PRO A 1 171 ? -2.357 -0.528 -6.366 1.00 94.56 171 PRO A CA 1
ATOM 1380 C C . PRO A 1 171 ? -1.097 -1.392 -6.254 1.00 94.56 171 PRO A C 1
ATOM 1382 O O . PRO A 1 171 ? -0.668 -1.985 -7.241 1.00 94.56 171 PRO A O 1
ATOM 1385 N N . SER A 1 172 ? -0.549 -1.528 -5.046 1.00 96.12 172 SER A N 1
ATOM 1386 C CA . SER A 1 172 ? 0.647 -2.338 -4.791 1.00 96.12 172 SER A CA 1
ATOM 1387 C C . SER A 1 172 ? 0.379 -3.830 -4.986 1.00 96.12 172 SER A C 1
ATOM 1389 O O . SER A 1 172 ? 1.191 -4.535 -5.581 1.00 96.12 172 SER A O 1
ATOM 1391 N N . LEU A 1 173 ? -0.791 -4.316 -4.558 1.00 96.88 173 LEU A N 1
ATOM 1392 C CA . LEU A 1 173 ? -1.186 -5.705 -4.783 1.00 96.88 173 LEU A CA 1
ATOM 1393 C C . LEU A 1 173 ? -1.336 -6.012 -6.280 1.00 96.88 173 LEU A C 1
ATOM 1395 O O . LEU A 1 173 ? -0.871 -7.052 -6.735 1.00 96.88 173 LEU A O 1
ATOM 1399 N N . ALA A 1 174 ? -1.940 -5.104 -7.050 1.00 95.75 174 ALA A N 1
ATOM 1400 C CA . ALA A 1 174 ? -2.100 -5.248 -8.491 1.00 95.75 174 ALA A CA 1
ATOM 1401 C C . ALA A 1 174 ? -0.749 -5.247 -9.209 1.00 95.75 174 ALA A C 1
ATOM 1403 O O . ALA A 1 174 ? -0.542 -6.095 -10.069 1.00 95.75 174 ALA A O 1
ATOM 1404 N N . LEU A 1 175 ? 0.182 -4.363 -8.835 1.00 95.25 175 LEU A N 1
ATOM 1405 C CA . LEU A 1 175 ? 1.545 -4.381 -9.376 1.00 95.25 175 LEU A CA 1
ATOM 1406 C C . LEU A 1 175 ? 2.221 -5.735 -9.130 1.00 95.25 175 LEU A C 1
ATOM 1408 O O . LEU A 1 175 ? 2.735 -6.347 -10.062 1.00 95.25 175 LEU A O 1
ATOM 1412 N N . ASN A 1 176 ? 2.146 -6.257 -7.904 1.00 96.88 176 ASN A N 1
ATOM 1413 C CA . ASN A 1 176 ? 2.753 -7.546 -7.582 1.00 96.88 176 ASN A CA 1
ATOM 1414 C C . ASN A 1 176 ? 2.116 -8.708 -8.356 1.00 96.88 176 ASN A C 1
ATOM 1416 O O . ASN A 1 176 ? 2.842 -9.527 -8.911 1.00 96.88 176 ASN A O 1
ATOM 1420 N N . LEU A 1 177 ? 0.783 -8.760 -8.433 1.00 97.31 177 LEU A N 1
ATOM 1421 C CA . LEU A 1 177 ? 0.047 -9.829 -9.119 1.00 97.31 177 LEU A CA 1
ATOM 1422 C C . LEU A 1 177 ? 0.176 -9.777 -10.649 1.00 97.31 177 LEU A C 1
ATOM 1424 O O . LEU A 1 177 ? 0.151 -10.811 -11.303 1.00 97.31 177 LEU A O 1
ATOM 1428 N N . LEU A 1 178 ? 0.288 -8.586 -11.236 1.00 96.75 178 LEU A N 1
ATOM 1429 C CA . LEU A 1 178 ? 0.405 -8.409 -12.688 1.00 96.75 178 LEU A CA 1
ATOM 1430 C C . LEU A 1 178 ? 1.851 -8.503 -13.184 1.00 96.75 178 LEU A C 1
ATOM 1432 O O . LEU A 1 178 ? 2.097 -8.406 -14.386 1.00 96.75 178 LEU A O 1
ATOM 1436 N N . SER A 1 179 ? 2.821 -8.652 -12.291 1.00 96.12 179 SER A N 1
ATOM 1437 C CA . SER A 1 179 ? 4.222 -8.760 -12.671 1.00 96.12 179 SER A CA 1
ATOM 1438 C C . SER A 1 179 ? 4.513 -10.098 -13.349 1.00 96.12 179 SER A C 1
ATOM 1440 O O . SER A 1 179 ? 4.083 -11.149 -12.883 1.00 96.12 179 SER A O 1
ATOM 1442 N N . SER A 1 180 ? 5.320 -10.083 -14.412 1.00 95.38 180 SER A N 1
ATOM 1443 C CA . SER A 1 180 ? 5.908 -11.307 -14.970 1.00 95.38 180 SER A CA 1
ATOM 1444 C C . SER A 1 180 ? 7.064 -11.865 -14.124 1.00 95.38 180 SER A C 1
ATOM 1446 O O . SER A 1 180 ? 7.607 -12.917 -14.451 1.00 95.38 180 SER A O 1
ATOM 1448 N N . ASP A 1 181 ? 7.498 -11.149 -13.083 1.00 95.56 181 ASP A N 1
ATOM 1449 C CA . ASP A 1 181 ? 8.560 -11.564 -12.165 1.00 95.56 181 ASP A CA 1
ATOM 1450 C C . ASP A 1 181 ? 7.961 -12.215 -10.914 1.00 95.56 181 ASP A C 1
ATOM 1452 O O . ASP A 1 181 ? 7.364 -11.539 -10.068 1.00 95.56 181 ASP A O 1
ATOM 1456 N N . GLN A 1 182 ? 8.187 -13.525 -10.780 1.00 95.38 182 GLN A N 1
ATOM 1457 C CA . GLN A 1 182 ? 7.702 -14.345 -9.671 1.00 95.38 182 GLN A CA 1
ATOM 1458 C C . GLN A 1 182 ? 8.136 -13.831 -8.297 1.00 95.38 182 GLN A C 1
ATOM 1460 O O . GLN A 1 182 ? 7.421 -14.032 -7.316 1.00 95.38 182 GLN A O 1
ATOM 1465 N N . ASN A 1 183 ? 9.255 -13.111 -8.198 1.00 94.44 183 ASN A N 1
ATOM 1466 C CA . ASN A 1 183 ? 9.713 -12.579 -6.920 1.00 94.44 183 ASN A CA 1
ATOM 1467 C C . ASN A 1 183 ? 8.702 -11.593 -6.313 1.00 94.44 183 ASN A C 1
ATOM 1469 O O . ASN A 1 183 ? 8.571 -11.546 -5.089 1.00 94.44 183 ASN A O 1
ATOM 1473 N N . MET A 1 184 ? 7.937 -10.873 -7.145 1.00 95.38 184 MET A N 1
ATOM 1474 C CA . MET A 1 184 ? 6.946 -9.886 -6.692 1.00 95.38 184 MET A CA 1
ATOM 1475 C C . MET A 1 184 ? 5.710 -10.508 -6.045 1.00 95.38 184 MET A C 1
ATOM 1477 O O . MET A 1 184 ? 5.143 -9.910 -5.135 1.00 95.38 184 MET A O 1
ATOM 1481 N N . TYR A 1 185 ? 5.328 -11.718 -6.455 1.00 96.12 185 TYR A N 1
ATOM 1482 C CA . TYR A 1 185 ? 4.193 -12.456 -5.896 1.00 96.12 185 TYR A CA 1
ATOM 1483 C C . TYR A 1 185 ? 4.621 -13.770 -5.226 1.00 96.12 185 TYR A C 1
ATOM 1485 O O . TYR A 1 185 ? 3.822 -14.675 -5.048 1.00 96.12 185 TYR A O 1
ATOM 1493 N N . SER A 1 186 ? 5.884 -13.905 -4.822 1.00 93.94 186 SER A N 1
ATOM 1494 C CA . SER A 1 186 ? 6.349 -15.080 -4.066 1.00 93.94 186 SER A CA 1
ATOM 1495 C C . SER A 1 186 ? 6.068 -14.968 -2.565 1.00 93.94 186 SER A C 1
ATOM 1497 O O . SER A 1 186 ? 5.947 -15.976 -1.875 1.00 93.94 186 SER A O 1
ATOM 1499 N N . GLY A 1 187 ? 5.990 -13.732 -2.055 1.00 90.38 187 GLY A N 1
ATOM 1500 C CA . GLY A 1 187 ? 5.893 -13.447 -0.624 1.00 90.38 187 GLY A CA 1
ATOM 1501 C C . GLY A 1 187 ? 7.222 -13.383 0.136 1.00 90.38 187 GLY A C 1
ATOM 1502 O O . GLY A 1 187 ? 7.218 -13.010 1.307 1.00 90.38 187 GLY A O 1
ATOM 1503 N N . PHE A 1 188 ? 8.345 -13.701 -0.515 1.00 90.00 188 PHE A N 1
ATOM 1504 C CA . PHE A 1 188 ? 9.652 -13.862 0.136 1.00 90.00 188 PHE A CA 1
ATOM 1505 C C . PHE A 1 188 ? 10.590 -12.652 0.027 1.00 90.00 188 PHE A C 1
ATOM 1507 O O . PHE A 1 188 ? 11.710 -12.713 0.522 1.00 90.00 188 PHE A O 1
ATOM 1514 N N . PHE A 1 189 ? 10.141 -11.561 -0.594 1.00 93.31 189 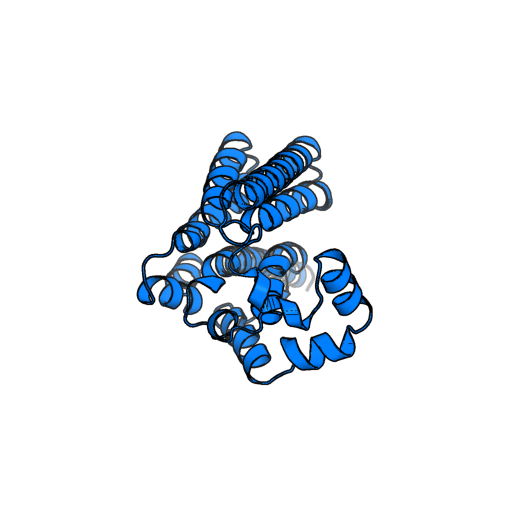PHE A N 1
ATOM 1515 C CA . PHE A 1 189 ? 10.953 -10.375 -0.877 1.00 93.31 189 PHE A CA 1
ATOM 1516 C C . PHE A 1 189 ? 10.280 -9.086 -0.385 1.00 93.31 189 PHE A C 1
ATOM 1518 O O . PHE A 1 189 ? 9.146 -9.079 0.102 1.00 93.31 189 PHE A O 1
ATOM 1525 N N . GLN A 1 190 ? 10.973 -7.964 -0.569 1.00 94.25 190 GLN A N 1
ATOM 1526 C CA . GLN A 1 190 ? 10.606 -6.627 -0.106 1.00 94.25 190 GLN A CA 1
ATOM 1527 C C . GLN A 1 190 ? 9.301 -6.047 -0.678 1.00 94.25 190 GLN A C 1
ATOM 1529 O O . GLN A 1 190 ? 8.807 -5.058 -0.148 1.00 94.25 190 GLN A O 1
ATOM 1534 N N . TYR A 1 191 ? 8.721 -6.641 -1.727 1.00 94.06 191 TYR A N 1
ATOM 1535 C CA . TYR A 1 191 ? 7.551 -6.108 -2.448 1.00 94.06 191 TYR A CA 1
ATOM 1536 C C . TYR A 1 191 ? 6.260 -6.027 -1.618 1.00 94.06 191 TYR A C 1
ATOM 1538 O O . TYR A 1 191 ? 5.266 -5.461 -2.066 1.00 94.06 191 TYR A O 1
ATOM 1546 N N . ASN A 1 192 ? 6.254 -6.622 -0.426 1.00 94.69 192 ASN A N 1
ATOM 1547 C CA . ASN A 1 192 ? 5.107 -6.623 0.479 1.00 94.69 192 ASN A CA 1
ATOM 1548 C C . ASN A 1 192 ? 5.161 -5.499 1.518 1.00 94.69 192 ASN A C 1
ATOM 1550 O O . ASN A 1 192 ? 4.173 -5.287 2.224 1.00 94.69 192 ASN A O 1
ATOM 1554 N N . ALA A 1 193 ? 6.295 -4.799 1.629 1.00 95.56 193 ALA A N 1
ATOM 1555 C CA . ALA A 1 193 ? 6.526 -3.791 2.660 1.00 95.56 193 ALA A CA 1
ATOM 1556 C C . ALA A 1 193 ? 5.493 -2.657 2.600 1.00 95.56 193 ALA A C 1
ATOM 1558 O O . ALA A 1 193 ? 5.050 -2.174 3.639 1.00 95.56 193 ALA A O 1
ATOM 1559 N N . GLU A 1 194 ? 5.051 -2.287 1.397 1.00 95.31 194 GLU A N 1
ATOM 1560 C CA . GLU A 1 194 ? 4.018 -1.274 1.189 1.00 95.31 194 GLU A CA 1
ATOM 1561 C C . GLU A 1 194 ? 2.578 -1.793 1.391 1.00 95.31 194 GLU A C 1
ATOM 1563 O O . GLU A 1 194 ? 1.664 -1.002 1.621 1.00 95.31 194 GLU A O 1
ATOM 1568 N N . ILE A 1 195 ? 2.361 -3.114 1.364 1.00 97.50 195 ILE A N 1
ATOM 1569 C CA . ILE A 1 195 ? 1.032 -3.746 1.475 1.00 97.50 195 ILE A CA 1
ATOM 1570 C C . ILE A 1 195 ? 0.658 -4.005 2.941 1.00 97.50 195 ILE A C 1
ATOM 1572 O O . ILE A 1 195 ? -0.453 -3.682 3.373 1.00 97.50 195 ILE A O 1
ATOM 1576 N N . VAL A 1 196 ? 1.582 -4.574 3.725 1.00 96.75 196 VAL A N 1
ATOM 1577 C CA . VAL A 1 196 ? 1.346 -4.983 5.124 1.00 96.75 196 VAL A CA 1
ATOM 1578 C C . VAL A 1 196 ? 0.784 -3.851 6.006 1.00 96.75 196 VAL A C 1
ATOM 1580 O O . VAL A 1 196 ? -0.181 -4.114 6.728 1.00 96.75 196 VAL A O 1
ATOM 1583 N N . PRO A 1 197 ? 1.271 -2.594 5.937 1.00 96.62 197 PRO A N 1
ATOM 1584 C CA . PRO A 1 197 ? 0.699 -1.453 6.661 1.00 96.62 197 PRO A CA 1
ATOM 1585 C C . PRO A 1 197 ? -0.810 -1.313 6.503 1.00 96.62 197 PRO A C 1
ATOM 1587 O O . PRO A 1 197 ? -1.540 -1.137 7.480 1.00 96.62 197 PRO A O 1
ATOM 1590 N N . VAL A 1 198 ? -1.286 -1.424 5.262 1.00 97.50 198 VAL A N 1
ATOM 1591 C CA . VAL A 1 198 ? -2.702 -1.289 4.936 1.00 97.50 198 VAL A CA 1
ATOM 1592 C C . VAL A 1 198 ? -3.483 -2.497 5.437 1.00 97.50 198 VAL A C 1
ATOM 1594 O O . VAL A 1 198 ? -4.583 -2.324 5.958 1.00 97.50 198 VAL A O 1
ATOM 1597 N N . LEU A 1 199 ? -2.926 -3.710 5.341 1.00 98.12 199 LEU A N 1
ATOM 1598 C CA . LEU A 1 199 ? -3.570 -4.915 5.877 1.00 98.12 199 LEU A CA 1
ATOM 1599 C C . LEU A 1 199 ? -3.746 -4.824 7.395 1.00 98.12 199 LEU A C 1
ATOM 1601 O O . LEU A 1 199 ? -4.822 -5.126 7.910 1.00 98.12 199 LEU A O 1
ATOM 1605 N N . ILE A 1 200 ? -2.730 -4.350 8.118 1.00 97.94 200 ILE A N 1
ATOM 1606 C CA . ILE A 1 200 ? -2.820 -4.128 9.564 1.00 97.94 200 ILE A CA 1
ATOM 1607 C C . ILE A 1 200 ? -3.875 -3.074 9.889 1.00 97.94 200 ILE A C 1
ATOM 1609 O O . ILE A 1 200 ? -4.722 -3.312 10.749 1.00 97.94 200 ILE A O 1
ATOM 1613 N N . PHE A 1 201 ? -3.880 -1.942 9.185 1.00 97.06 201 PHE A N 1
ATOM 1614 C CA . PHE A 1 201 ? -4.870 -0.895 9.432 1.00 97.06 201 PHE A CA 1
ATOM 1615 C C . PHE A 1 201 ? -6.299 -1.371 9.121 1.00 97.06 201 PHE A C 1
ATOM 1617 O O . PHE A 1 201 ? -7.212 -1.161 9.914 1.00 97.06 201 PHE A O 1
ATOM 1624 N N . SER A 1 202 ? -6.483 -2.104 8.021 1.00 97.69 202 SER A N 1
ATOM 1625 C CA . SER A 1 202 ? -7.766 -2.723 7.656 1.00 97.69 202 SER A CA 1
ATOM 1626 C C . SER A 1 202 ? -8.222 -3.746 8.700 1.00 97.69 202 SER A C 1
ATOM 1628 O O . SER A 1 202 ? -9.405 -3.836 9.003 1.00 97.69 202 SER A O 1
ATOM 1630 N N . THR A 1 203 ? -7.285 -4.489 9.296 1.00 98.31 203 THR A N 1
ATOM 1631 C CA . THR A 1 203 ? -7.573 -5.425 10.395 1.00 98.31 203 THR A CA 1
ATOM 1632 C C . THR A 1 203 ? -8.095 -4.693 11.630 1.00 98.31 203 THR A C 1
ATOM 1634 O O . THR A 1 203 ? -9.045 -5.157 12.255 1.00 98.31 203 THR A O 1
ATOM 1637 N N . ILE A 1 204 ? -7.501 -3.548 11.985 1.00 97.44 204 ILE A N 1
ATOM 1638 C CA . ILE A 1 204 ? -7.966 -2.724 13.112 1.00 97.44 204 ILE A CA 1
ATOM 1639 C C . ILE A 1 204 ? -9.406 -2.263 12.866 1.00 97.44 204 ILE A C 1
ATOM 1641 O O . ILE A 1 204 ? -10.259 -2.462 13.726 1.00 97.44 204 ILE A O 1
ATOM 1645 N N . GLU A 1 205 ? -9.688 -1.708 11.687 1.00 96.94 205 GLU A N 1
ATOM 1646 C CA . GLU A 1 205 ? -11.030 -1.238 11.317 1.00 96.94 205 GLU A CA 1
ATOM 1647 C C . GLU A 1 205 ? -12.060 -2.375 11.314 1.00 96.94 205 GLU A C 1
ATOM 1649 O O . GLU A 1 205 ? -13.146 -2.234 11.875 1.00 96.94 205 GLU A O 1
ATOM 1654 N N . ALA A 1 206 ? -11.701 -3.542 10.773 1.00 98.19 206 ALA A N 1
ATOM 1655 C CA . ALA A 1 206 ? -12.558 -4.722 10.799 1.00 98.19 206 ALA A CA 1
ATOM 1656 C C . ALA A 1 206 ? -12.917 -5.147 12.231 1.00 98.19 206 ALA A C 1
ATOM 1658 O O . ALA A 1 206 ? -14.080 -5.428 12.521 1.00 98.19 206 ALA A O 1
ATOM 1659 N N . LEU A 1 207 ? -11.943 -5.157 13.148 1.00 97.81 207 LEU A N 1
ATOM 1660 C CA . LEU A 1 207 ? -12.191 -5.477 14.555 1.00 97.81 207 LEU A CA 1
ATOM 1661 C C . LEU A 1 207 ? -13.103 -4.450 15.230 1.00 97.81 207 LEU A C 1
ATOM 1663 O O . LEU A 1 207 ? -13.977 -4.846 15.998 1.00 97.81 207 LEU A O 1
ATOM 1667 N N . VAL A 1 208 ? -12.942 -3.157 14.932 1.00 96.56 208 VAL A N 1
ATOM 1668 C CA . VAL A 1 208 ? -13.837 -2.105 15.441 1.00 96.56 208 VAL A CA 1
ATOM 1669 C C . VAL A 1 208 ? -15.275 -2.364 14.989 1.00 96.56 208 VAL A C 1
ATOM 1671 O O . VAL A 1 208 ? -16.181 -2.347 15.822 1.00 96.56 208 VAL A O 1
ATOM 1674 N N . CYS A 1 209 ? -15.492 -2.678 13.708 1.00 96.31 209 CYS A N 1
ATOM 1675 C CA . CYS A 1 209 ? -16.819 -3.008 13.184 1.00 96.31 209 CYS A CA 1
ATOM 1676 C C . CYS A 1 209 ? -17.421 -4.258 13.836 1.00 96.31 209 CYS A C 1
ATOM 1678 O O . CYS A 1 209 ? -18.599 -4.250 14.190 1.00 96.31 209 CYS A O 1
ATOM 1680 N N . ILE A 1 210 ? -16.626 -5.315 14.030 1.00 97.31 210 ILE A N 1
ATOM 1681 C CA . ILE A 1 210 ? -17.082 -6.547 14.691 1.00 97.31 210 ILE A CA 1
ATOM 1682 C C . ILE A 1 210 ? -17.489 -6.262 16.138 1.00 97.31 210 ILE A C 1
ATOM 1684 O O . ILE A 1 210 ? -18.572 -6.664 16.555 1.00 97.31 210 ILE A O 1
ATOM 1688 N N . ILE A 1 211 ? -16.653 -5.554 16.903 1.00 97.06 211 ILE A N 1
ATOM 1689 C CA . ILE A 1 211 ? -16.943 -5.220 18.305 1.00 97.06 211 ILE A CA 1
ATOM 1690 C C . ILE A 1 211 ? -18.212 -4.373 18.396 1.00 97.06 211 ILE A C 1
ATOM 1692 O O . ILE A 1 211 ? -19.078 -4.664 19.219 1.00 97.06 211 ILE A O 1
ATOM 1696 N N . TRP 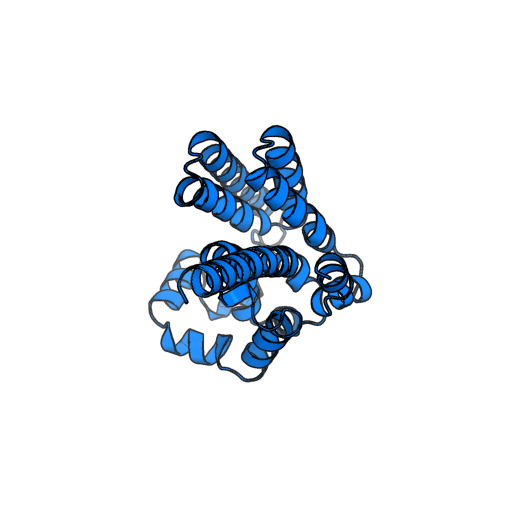A 1 212 ? -18.343 -3.365 17.531 1.00 97.19 212 TRP A N 1
ATOM 1697 C CA . TRP A 1 212 ? -19.538 -2.530 17.463 1.00 97.19 212 TRP A CA 1
ATOM 1698 C C . TRP A 1 212 ? -20.795 -3.359 17.172 1.00 97.19 212 TRP A C 1
ATOM 1700 O O . TRP A 1 212 ? -21.796 -3.212 17.870 1.00 97.19 212 TRP A O 1
ATOM 1710 N N . LEU A 1 213 ? -20.734 -4.276 16.200 1.00 96.94 213 LEU A N 1
ATOM 1711 C CA . LEU A 1 213 ? -21.858 -5.143 15.848 1.00 96.94 213 LEU A CA 1
ATOM 1712 C C . LEU A 1 213 ? -22.244 -6.065 17.010 1.00 96.94 213 LEU A C 1
ATOM 1714 O O . LEU A 1 213 ? -23.424 -6.199 17.318 1.00 96.94 213 LEU A O 1
ATOM 1718 N N . VAL A 1 214 ? -21.263 -6.673 17.681 1.00 97.50 214 VAL A N 1
ATOM 1719 C CA . VAL A 1 214 ? -21.506 -7.543 18.842 1.00 97.50 214 VAL A CA 1
ATOM 1720 C C . VAL A 1 214 ? -22.172 -6.764 19.973 1.00 97.50 214 VAL A C 1
ATOM 1722 O O . VAL A 1 214 ? -23.172 -7.219 20.519 1.00 97.50 214 VAL A O 1
ATOM 1725 N N . GLN A 1 215 ? -21.661 -5.576 20.304 1.00 96.94 215 GLN A N 1
ATOM 1726 C CA . GLN A 1 215 ? -22.262 -4.714 21.324 1.00 96.94 215 GLN A CA 1
ATOM 1727 C C . GLN A 1 215 ? -23.683 -4.299 20.946 1.00 96.94 215 GLN A C 1
ATOM 1729 O O . GLN A 1 215 ? -24.570 -4.295 21.796 1.00 96.94 215 GLN A O 1
ATOM 1734 N N . TRP A 1 216 ? -23.912 -3.973 19.674 1.00 97.00 216 TRP A N 1
ATOM 1735 C CA . TRP A 1 216 ? -25.242 -3.653 19.178 1.00 97.00 216 TRP A CA 1
ATOM 1736 C C . TRP A 1 216 ? -26.199 -4.834 19.367 1.00 97.00 216 TRP A C 1
ATOM 1738 O O . TRP A 1 216 ? -27.251 -4.645 19.966 1.00 97.00 216 TRP A O 1
ATOM 1748 N N . VAL A 1 217 ? -25.817 -6.051 18.965 1.00 97.19 217 VAL A N 1
ATOM 1749 C CA . VAL A 1 217 ? -26.652 -7.253 19.142 1.00 97.19 217 VAL A CA 1
ATOM 1750 C C . VAL A 1 217 ? -26.956 -7.508 20.619 1.00 97.19 217 VAL A C 1
ATOM 1752 O O . VAL A 1 217 ? -28.115 -7.695 20.967 1.00 97.19 217 VAL A O 1
ATOM 1755 N N . LEU A 1 218 ? -25.950 -7.461 21.496 1.00 97.00 218 LEU A N 1
ATOM 1756 C CA . LEU A 1 218 ? -26.130 -7.719 22.932 1.00 97.00 218 LEU A CA 1
ATOM 1757 C C . LEU A 1 218 ? -27.040 -6.702 23.632 1.00 97.00 218 LEU A C 1
ATOM 1759 O O . LEU A 1 218 ? -27.635 -7.027 24.649 1.00 97.00 218 LEU A O 1
ATOM 1763 N N . ASN A 1 219 ? -27.148 -5.482 23.103 1.00 96.19 219 ASN A N 1
ATOM 1764 C CA . ASN A 1 219 ? -28.039 -4.457 23.647 1.00 96.19 219 ASN A CA 1
ATOM 1765 C C . ASN A 1 219 ? -29.481 -4.553 23.109 1.00 96.19 219 ASN A C 1
ATOM 1767 O O . ASN A 1 219 ? -30.345 -3.821 23.589 1.00 96.19 219 ASN A O 1
ATOM 1771 N N . HIS A 1 220 ? -29.737 -5.390 22.096 1.00 92.44 220 HIS A N 1
ATOM 1772 C CA . HIS A 1 220 ? -31.043 -5.530 21.431 1.00 92.44 220 HIS A CA 1
ATOM 1773 C C . HIS A 1 220 ? -31.613 -6.962 21.504 1.00 92.44 220 HIS A C 1
ATOM 1775 O O . HIS A 1 220 ? -32.623 -7.243 20.856 1.00 92.44 220 HIS A O 1
ATOM 1781 N N . VAL A 1 221 ? -30.978 -7.851 22.276 1.00 85.62 221 VAL A N 1
ATOM 1782 C CA . VAL A 1 221 ? -31.447 -9.204 22.631 1.00 85.62 221 VAL A CA 1
ATOM 1783 C C . VAL A 1 221 ? -31.705 -9.239 24.128 1.00 85.62 221 VAL A C 1
ATOM 1785 O O . VAL A 1 221 ? -32.780 -9.745 24.515 1.00 85.62 221 VAL A O 1
#